Protein AF-A0AAD5MKV1-F1 (afdb_monomer)

Radius of gyration: 18.28 Å; Cα contacts (8 Å, |Δi|>4): 377; chains: 1; bounding box: 56×35×43 Å

Nearest PDB structures (foldseek):
  6p61-assembly3_C  TM=8.179E-01  e=7.771E-10  Leptospira borgpetersenii serovar Hardjo-bovis str. JB197
  6p61-assembly2_B  TM=8.520E-01  e=2.961E-09  Leptospira borgpetersenii serovar Hardjo-bovis str. JB197
  8viw-assembly1_A  TM=8.087E-01  e=2.400E-07  Pasteurella multocida
  8vh7-assembly2_B  TM=6.863E-01  e=1.118E-07  Pasteurella multocida
  8vh8-assembly3_C  TM=6.571E-01  e=4.837E-07  Pasteurella multocida

InterPro domains:
  IPR001173 Glycosyltransferase 2-like [PF00535] (2-162)
  IPR029044 Nucleotide-diphospho-sugar transferases [G3DSA:3.90.550.10] (1-236)
  IPR029044 Nucleotide-diphospho-sugar transferases [SSF53448] (2-224)

Sequence (245 aa):
MPYIEECLLALLEQKFDGTWQVCVYNDGSTDSTTECVEKFIPLFAYRDVDLRLSSGLKCRGVGYAKNRAVEMSTGRFICFCDADDLPLSTRLQDQYSRATSFPENSLVFVGSNFRGDVRRIQPKGTRIGLIDYRDDKLTLQVFTSHGPTLVAPTWFISRELFTRLKGFREDVSVGYPEDLEFFYRALEVKDVCFSKVDKTLVIYRYHPGCASFGVSENVIWNMRLSRLCKNCPTDMENFHNMERW

Foldseek 3Di:
DPALLQQLVLVLLADDPDAEEAFFEAQQDPDCPVVSQVVCQVVCVVVVYHYHYDYDNHQQAPQVRLLVSVVPGDDQKDQADDSRKHFHRHLCVLQVVVQVVDDPPAWEKEFEWAWADPVADDPPDIPGLQPDDDQVCQLVQLLDPVHGSRFPPRIMTGPVLCVVLVTWDRPHRAQAPSGSVSVLVSSVDPRYRYYYRHDHGMHHYDDPPDRVVRHDPVNSVVVSVVSCVVPPPPDCPVVVVVVVD

Mean predicted aligned error: 6.96 Å

Structure (mmCIF, N/CA/C/O backbone):
data_AF-A0AAD5MKV1-F1
#
_entry.id   AF-A0AAD5MKV1-F1
#
loop_
_atom_site.group_PDB
_atom_site.id
_atom_site.type_symbol
_atom_site.label_atom_id
_atom_site.label_alt_id
_atom_site.label_comp_id
_atom_site.label_asym_id
_atom_site.label_entity_id
_atom_site.label_seq_id
_atom_site.pdbx_PDB_ins_code
_atom_site.Cartn_x
_atom_site.Cartn_y
_atom_site.Cartn_z
_atom_site.occupancy
_atom_site.B_iso_or_equiv
_atom_site.auth_seq_id
_atom_site.auth_comp_id
_atom_site.auth_asym_id
_atom_site.auth_atom_id
_atom_site.pdbx_PDB_model_num
ATOM 1 N N . MET A 1 1 ? 19.334 0.504 -7.618 1.00 59.78 1 MET A N 1
ATOM 2 C CA . MET A 1 1 ? 18.259 1.518 -7.622 1.00 59.78 1 MET A CA 1
ATOM 3 C C . MET A 1 1 ? 18.341 2.339 -6.343 1.00 59.78 1 MET A C 1
ATOM 5 O O . MET A 1 1 ? 18.298 1.735 -5.282 1.00 59.78 1 MET A O 1
ATOM 9 N N . PRO A 1 2 ? 18.453 3.680 -6.393 1.00 70.31 2 PRO A N 1
ATOM 10 C CA . PRO A 1 2 ? 18.680 4.505 -5.197 1.00 70.31 2 PRO A CA 1
ATOM 11 C C . PRO A 1 2 ? 17.419 4.733 -4.338 1.00 70.31 2 PRO A C 1
ATOM 13 O O . PRO A 1 2 ? 17.427 5.580 -3.454 1.00 70.31 2 PRO A O 1
ATOM 16 N N . TYR A 1 3 ? 16.304 4.055 -4.625 1.00 89.50 3 TYR A N 1
ATOM 17 C CA . TYR A 1 3 ? 15.006 4.421 -4.061 1.00 89.50 3 TYR A CA 1
ATOM 18 C C . TYR A 1 3 ? 14.595 3.592 -2.844 1.00 89.50 3 TYR A C 1
ATOM 20 O O . TYR A 1 3 ? 14.051 4.164 -1.895 1.00 89.50 3 TYR A O 1
ATOM 28 N N . ILE A 1 4 ? 14.883 2.286 -2.856 1.00 94.19 4 ILE A N 1
ATOM 29 C CA . ILE A 1 4 ? 14.478 1.367 -1.786 1.00 94.19 4 ILE A CA 1
ATOM 30 C C . ILE A 1 4 ? 15.185 1.675 -0.467 1.00 94.19 4 ILE A C 1
ATOM 32 O O . ILE A 1 4 ? 14.559 1.599 0.580 1.00 94.19 4 ILE A O 1
ATOM 36 N N . GLU A 1 5 ? 16.445 2.109 -0.512 1.00 95.75 5 GLU A N 1
ATOM 37 C CA . GLU A 1 5 ? 17.179 2.542 0.679 1.00 95.75 5 GLU A CA 1
ATOM 38 C C . GLU A 1 5 ? 16.471 3.715 1.373 1.00 95.75 5 GLU A C 1
ATOM 40 O O . GLU A 1 5 ? 16.172 3.641 2.562 1.00 95.75 5 GLU A O 1
ATOM 45 N N . GLU A 1 6 ? 16.108 4.763 0.624 1.00 95.50 6 GLU A N 1
ATOM 46 C CA . GLU A 1 6 ? 15.339 5.891 1.167 1.00 95.50 6 GLU A CA 1
ATOM 47 C C . GLU A 1 6 ? 13.949 5.448 1.672 1.00 95.50 6 GLU A C 1
ATOM 49 O O . GLU A 1 6 ? 13.475 5.962 2.685 1.00 95.50 6 GLU A O 1
ATOM 54 N N . CYS A 1 7 ? 13.300 4.490 0.997 1.00 97.06 7 CYS A N 1
ATOM 55 C CA . CYS A 1 7 ? 12.016 3.931 1.432 1.00 97.06 7 CYS A CA 1
ATOM 56 C C . CYS A 1 7 ? 12.153 3.190 2.773 1.00 97.06 7 CYS A C 1
ATOM 58 O O . CYS A 1 7 ? 11.340 3.387 3.675 1.00 97.06 7 CYS A O 1
ATOM 60 N N . LEU A 1 8 ? 13.184 2.356 2.929 1.00 97.81 8 LEU A N 1
ATOM 61 C CA . LEU A 1 8 ? 13.454 1.610 4.159 1.00 97.81 8 LEU A CA 1
ATOM 62 C C . LEU A 1 8 ? 13.848 2.543 5.310 1.00 97.81 8 LEU A C 1
ATOM 64 O O . LEU A 1 8 ? 13.368 2.358 6.426 1.00 97.81 8 LEU A O 1
ATOM 68 N N . LEU A 1 9 ? 14.638 3.587 5.039 1.00 97.56 9 LEU A N 1
ATOM 69 C CA . LEU A 1 9 ? 14.918 4.648 6.013 1.00 97.56 9 LEU A CA 1
ATOM 70 C C . LEU A 1 9 ? 13.624 5.343 6.462 1.00 97.56 9 LEU A C 1
ATOM 72 O O . LEU A 1 9 ? 13.396 5.503 7.656 1.00 97.56 9 LEU A O 1
ATOM 76 N N . ALA A 1 10 ? 12.733 5.695 5.533 1.00 97.56 10 ALA A N 1
ATOM 77 C CA . ALA A 1 10 ? 11.445 6.306 5.866 1.00 97.56 10 ALA A CA 1
ATOM 78 C C . ALA A 1 10 ? 10.517 5.372 6.674 1.00 97.56 10 ALA A C 1
ATOM 80 O O . ALA A 1 10 ? 9.712 5.836 7.487 1.00 97.56 10 ALA A O 1
ATOM 81 N N . LEU A 1 11 ? 10.636 4.055 6.479 1.00 98.25 11 LEU A N 1
ATOM 82 C CA . LEU A 1 11 ? 9.939 3.052 7.284 1.00 98.25 11 LEU A CA 1
ATOM 83 C C . LEU A 1 11 ? 10.522 2.934 8.705 1.00 98.25 11 LEU A C 1
ATOM 85 O O . LEU A 1 11 ? 9.752 2.818 9.654 1.00 98.25 11 LEU A O 1
ATOM 89 N N . LEU A 1 12 ? 11.843 3.026 8.892 1.00 97.69 12 LEU A N 1
ATOM 90 C CA . LEU A 1 12 ? 12.459 3.039 10.233 1.00 97.69 12 LEU A CA 1
ATOM 91 C C . LEU A 1 12 ? 11.991 4.228 11.093 1.00 97.69 12 LEU A C 1
ATOM 93 O O . LEU A 1 12 ? 11.904 4.114 12.318 1.00 97.69 12 LEU A O 1
ATOM 97 N N . GLU A 1 13 ? 11.643 5.340 10.443 1.00 97.75 13 GLU A N 1
ATOM 98 C CA . GLU A 1 13 ? 11.142 6.570 11.068 1.00 97.75 13 GLU A CA 1
ATOM 99 C C . GLU A 1 13 ? 9.630 6.550 11.370 1.00 97.75 13 GLU A C 1
ATOM 101 O O . GLU A 1 13 ? 9.068 7.569 11.791 1.00 97.75 13 GLU A O 1
ATOM 106 N N . GLN A 1 14 ? 8.935 5.424 11.156 1.00 98.31 14 GLN A N 1
ATOM 107 C CA . GLN A 1 14 ? 7.519 5.323 11.508 1.00 98.31 14 GLN A CA 1
ATOM 108 C C . GLN A 1 14 ? 7.309 5.475 13.021 1.00 98.31 14 GLN A C 1
ATOM 110 O O . GLN A 1 14 ? 7.948 4.822 13.847 1.00 98.31 14 GLN A O 1
ATOM 115 N N . LYS A 1 15 ? 6.356 6.336 13.373 1.00 97.38 15 LYS A N 1
ATOM 116 C CA . LYS A 1 15 ? 5.864 6.579 14.727 1.00 97.38 15 LYS A CA 1
ATOM 117 C C . LYS A 1 15 ? 4.547 5.835 14.874 1.00 97.38 15 LYS A C 1
ATOM 119 O O . LYS A 1 15 ? 3.506 6.347 14.470 1.00 97.38 15 LYS A O 1
ATOM 124 N N . PHE A 1 16 ? 4.619 4.613 15.380 1.00 97.81 16 PHE A N 1
ATOM 125 C CA . PHE A 1 16 ? 3.470 3.744 15.589 1.00 97.81 16 PHE A CA 1
ATOM 126 C C . PHE A 1 16 ? 3.649 2.979 16.895 1.00 97.81 16 PHE A C 1
ATOM 128 O O . PHE A 1 16 ? 4.698 2.376 17.106 1.00 97.81 16 PHE A O 1
ATOM 135 N N . ASP A 1 17 ? 2.626 3.005 17.747 1.00 92.62 17 ASP A N 1
ATOM 136 C CA . ASP A 1 17 ? 2.688 2.397 19.084 1.00 92.62 17 ASP A CA 1
ATOM 137 C C . ASP A 1 17 ? 2.283 0.910 19.089 1.00 92.62 17 ASP A C 1
ATOM 139 O O . ASP A 1 17 ? 2.324 0.250 20.125 1.00 92.62 17 ASP A O 1
ATOM 143 N N . GLY A 1 18 ? 1.861 0.368 17.941 1.00 95.06 18 GLY A N 1
ATOM 144 C CA . GLY A 1 18 ? 1.475 -1.034 17.793 1.00 95.06 18 GLY A CA 1
ATOM 145 C C . GLY A 1 18 ? 2.564 -1.917 17.182 1.00 95.06 18 GLY A C 1
ATOM 146 O O . GLY A 1 18 ? 3.587 -1.451 16.684 1.00 95.06 18 GLY A O 1
ATOM 147 N N . THR A 1 19 ? 2.304 -3.224 17.153 1.00 97.56 19 THR A N 1
ATOM 148 C CA . THR A 1 19 ? 3.175 -4.202 16.487 1.00 97.56 19 THR A CA 1
ATOM 149 C C . THR A 1 19 ? 2.960 -4.183 14.980 1.00 97.56 19 THR A C 1
ATOM 151 O O . THR A 1 19 ? 1.827 -4.216 14.491 1.00 97.56 19 THR A O 1
ATOM 154 N N . TRP A 1 20 ? 4.056 -4.178 14.232 1.00 98.19 20 TRP A N 1
ATOM 155 C CA . TRP A 1 20 ? 4.038 -4.225 12.778 1.00 98.19 20 TRP A CA 1
ATOM 156 C C . TRP A 1 20 ? 5.278 -4.946 12.250 1.00 98.19 20 TRP A C 1
ATOM 158 O O . TRP A 1 20 ? 6.223 -5.220 12.983 1.00 98.19 20 TRP A O 1
ATOM 168 N N . GLN A 1 21 ? 5.241 -5.296 10.969 1.00 98.12 21 GLN A N 1
ATOM 169 C CA . GLN A 1 21 ? 6.326 -5.978 10.274 1.00 98.12 21 GLN A CA 1
ATOM 170 C C . GLN A 1 21 ? 6.448 -5.431 8.853 1.00 98.12 21 GLN A C 1
ATOM 172 O O . GLN A 1 21 ? 5.467 -4.949 8.279 1.00 98.12 21 GLN A O 1
ATOM 177 N N . VAL A 1 22 ? 7.636 -5.560 8.274 1.00 98.62 22 VAL A N 1
ATOM 178 C CA . VAL A 1 22 ? 7.925 -5.219 6.881 1.00 98.62 22 VAL A CA 1
ATOM 179 C C . VAL A 1 22 ? 8.127 -6.512 6.100 1.00 98.62 22 VAL A C 1
ATOM 181 O O . VAL A 1 22 ? 8.859 -7.402 6.523 1.00 98.62 22 VAL A O 1
ATOM 184 N N . CYS A 1 23 ? 7.463 -6.649 4.956 1.00 98.62 23 CYS A N 1
ATOM 185 C CA . CYS A 1 23 ? 7.623 -7.802 4.071 1.00 98.62 23 CYS A CA 1
ATOM 186 C C . CYS A 1 23 ? 7.998 -7.314 2.679 1.00 98.62 23 CYS A C 1
ATOM 188 O O . CYS A 1 23 ? 7.200 -6.653 2.019 1.00 98.62 23 CYS A O 1
ATOM 190 N N . VAL A 1 24 ? 9.211 -7.645 2.247 1.00 98.31 24 VAL A N 1
ATOM 191 C CA . VAL A 1 24 ? 9.749 -7.285 0.937 1.00 98.31 24 VAL A CA 1
ATOM 192 C C . VAL A 1 24 ? 9.849 -8.545 0.093 1.00 98.31 24 VAL A C 1
ATOM 194 O O . VAL A 1 24 ? 10.508 -9.509 0.480 1.00 98.31 24 VAL A O 1
ATOM 197 N N . TYR A 1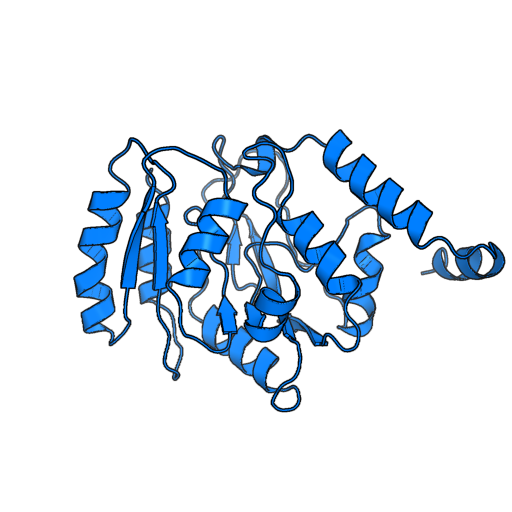 25 ? 9.208 -8.533 -1.073 1.00 97.94 25 TYR A N 1
ATOM 198 C CA . TYR A 1 25 ? 9.411 -9.559 -2.088 1.00 97.94 25 TYR A CA 1
ATOM 199 C C . TYR A 1 25 ? 10.201 -8.977 -3.259 1.00 97.94 25 TYR A C 1
ATOM 201 O O . TYR A 1 25 ? 9.714 -8.089 -3.958 1.00 97.94 25 TYR A O 1
ATOM 209 N N . ASN A 1 26 ? 11.419 -9.467 -3.469 1.00 96.44 26 ASN A N 1
ATOM 210 C CA . ASN A 1 26 ? 12.231 -9.119 -4.624 1.00 96.44 26 ASN A CA 1
ATOM 211 C C . ASN A 1 26 ? 11.792 -9.954 -5.838 1.00 96.44 26 ASN A C 1
ATOM 213 O O . ASN A 1 26 ? 12.114 -11.136 -5.945 1.00 96.44 26 ASN A O 1
ATOM 217 N N . ASP A 1 27 ? 11.086 -9.336 -6.779 1.00 94.06 27 ASP A N 1
ATOM 218 C CA . ASP A 1 27 ? 10.570 -9.991 -7.985 1.00 94.06 27 ASP A CA 1
ATOM 219 C C . ASP A 1 27 ? 11.625 -10.089 -9.105 1.00 94.06 27 ASP A C 1
ATOM 221 O O . ASP A 1 27 ? 11.410 -9.684 -10.243 1.00 94.06 27 ASP A O 1
ATOM 225 N N . GLY A 1 28 ? 12.810 -10.606 -8.777 1.00 92.38 28 GLY A N 1
ATOM 226 C CA . GLY A 1 28 ? 13.880 -10.842 -9.748 1.00 92.38 28 GLY A CA 1
ATOM 227 C C . GLY A 1 28 ? 14.672 -9.597 -10.159 1.00 92.38 28 GLY A C 1
ATOM 228 O O . GLY A 1 28 ? 15.093 -9.507 -11.314 1.00 92.38 28 GLY A O 1
ATOM 229 N N . SER A 1 29 ? 14.892 -8.645 -9.245 1.00 91.00 29 SER A N 1
ATOM 230 C CA . SER A 1 29 ? 15.827 -7.533 -9.464 1.00 91.00 29 SER A CA 1
ATOM 231 C C . SER A 1 29 ? 17.229 -8.043 -9.805 1.00 91.00 29 SER A C 1
ATOM 233 O O . SER A 1 29 ? 17.730 -8.984 -9.191 1.00 91.00 29 SER A O 1
ATOM 235 N N . THR A 1 30 ? 17.877 -7.386 -10.768 1.00 90.06 30 THR A N 1
ATOM 236 C CA . THR A 1 30 ? 19.236 -7.711 -11.241 1.00 90.06 30 THR A CA 1
ATOM 237 C C . THR A 1 30 ? 20.314 -6.780 -10.681 1.00 90.06 30 THR A C 1
ATOM 239 O O . THR A 1 30 ? 21.475 -6.875 -11.070 1.00 90.06 30 THR A O 1
ATOM 242 N N . ASP A 1 31 ? 19.927 -5.820 -9.844 1.00 89.62 31 ASP A N 1
ATOM 243 C CA . ASP A 1 31 ? 20.822 -4.882 -9.174 1.00 89.62 31 ASP A CA 1
ATOM 244 C C . ASP A 1 31 ? 20.993 -5.250 -7.692 1.00 89.62 31 ASP A C 1
ATOM 246 O O . ASP A 1 31 ? 20.467 -6.259 -7.226 1.00 89.62 31 ASP A O 1
ATOM 250 N N . SER A 1 32 ? 21.706 -4.413 -6.932 1.00 92.19 32 SER A N 1
ATOM 251 C CA . SER A 1 32 ? 22.017 -4.674 -5.519 1.00 92.19 32 SER A CA 1
ATOM 252 C C . SER A 1 32 ? 20.838 -4.474 -4.545 1.00 92.19 32 SER A C 1
ATOM 254 O O . SER A 1 32 ? 21.032 -4.060 -3.399 1.00 92.19 32 SER A O 1
ATOM 256 N N . THR A 1 33 ? 19.597 -4.665 -5.005 1.00 93.38 33 THR A N 1
ATOM 257 C CA . THR A 1 33 ? 18.384 -4.482 -4.191 1.00 93.38 33 THR A CA 1
ATOM 258 C C . THR A 1 33 ? 18.344 -5.464 -3.022 1.00 93.38 33 THR A C 1
ATOM 260 O O . THR A 1 33 ? 18.040 -5.055 -1.904 1.00 93.38 33 THR A O 1
ATOM 263 N N . THR A 1 34 ? 18.684 -6.736 -3.249 1.00 94.81 34 THR A N 1
ATOM 264 C CA . THR A 1 34 ? 18.691 -7.769 -2.198 1.00 94.81 34 THR A CA 1
ATOM 265 C C . THR A 1 34 ? 19.674 -7.400 -1.090 1.00 94.81 34 THR A C 1
ATOM 267 O O . THR A 1 34 ? 19.281 -7.288 0.069 1.00 94.81 34 THR A O 1
ATOM 270 N N . GLU A 1 35 ? 20.921 -7.098 -1.456 1.00 95.56 35 GLU A N 1
ATOM 271 C CA . GLU A 1 35 ? 21.986 -6.735 -0.520 1.00 95.56 35 GLU A CA 1
ATOM 272 C C . GLU A 1 35 ? 21.671 -5.429 0.217 1.00 95.56 35 GLU A C 1
ATOM 274 O O . GLU A 1 35 ? 22.101 -5.227 1.352 1.00 95.56 35 GLU A O 1
ATOM 279 N N . CYS A 1 36 ? 20.933 -4.512 -0.419 1.00 96.12 36 CYS A N 1
ATOM 280 C CA . CYS A 1 36 ? 20.432 -3.311 0.239 1.00 96.12 36 CYS A CA 1
ATOM 281 C C . CYS A 1 36 ? 19.437 -3.676 1.346 1.00 96.12 36 CYS A C 1
ATOM 283 O O . CYS A 1 36 ? 19.645 -3.276 2.487 1.00 96.12 36 CYS A O 1
ATOM 285 N N . VAL A 1 37 ? 18.404 -4.472 1.049 1.00 97.12 37 VAL A N 1
ATOM 286 C CA . VAL A 1 37 ? 17.375 -4.851 2.033 1.00 97.12 37 VAL A CA 1
ATOM 287 C C . VAL A 1 37 ? 17.972 -5.661 3.187 1.00 97.12 37 VAL A C 1
ATOM 289 O O . VAL A 1 37 ? 17.638 -5.412 4.346 1.00 97.12 37 VAL A O 1
ATOM 292 N N . GLU A 1 38 ? 18.901 -6.576 2.903 1.00 97.56 38 GLU A N 1
ATOM 293 C CA . GLU A 1 38 ? 19.578 -7.390 3.922 1.00 97.56 38 GLU A CA 1
ATOM 294 C C . GLU A 1 38 ? 20.296 -6.539 4.979 1.00 97.56 38 GLU A C 1
ATOM 296 O O . GLU A 1 38 ? 20.235 -6.850 6.170 1.00 97.56 38 GLU A O 1
ATOM 301 N N . LYS A 1 39 ? 20.906 -5.411 4.584 1.00 97.44 39 LYS A N 1
ATOM 302 C CA . LYS A 1 39 ? 21.560 -4.476 5.520 1.00 97.44 39 LYS A CA 1
ATOM 303 C C . LYS A 1 39 ? 20.585 -3.810 6.492 1.00 97.44 39 LYS A C 1
ATOM 305 O O . LYS A 1 39 ? 21.003 -3.389 7.568 1.00 97.44 39 LYS A O 1
ATOM 310 N N . PHE A 1 40 ? 19.305 -3.711 6.137 1.00 98.12 40 PHE A N 1
ATOM 311 C CA . PHE A 1 40 ? 18.282 -3.093 6.980 1.00 98.12 40 PHE A CA 1
ATOM 312 C C . PHE A 1 40 ? 17.652 -4.065 7.979 1.00 98.12 40 PHE A C 1
ATOM 314 O O . PHE A 1 40 ? 17.138 -3.602 8.995 1.00 98.12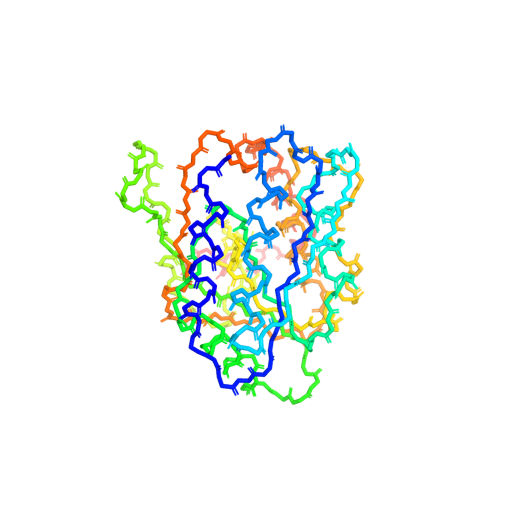 40 PHE A O 1
ATOM 321 N N . ILE A 1 41 ? 17.729 -5.384 7.761 1.00 98.44 41 ILE A N 1
ATOM 322 C CA . ILE A 1 41 ? 17.203 -6.400 8.694 1.00 98.44 41 ILE A CA 1
ATOM 323 C C . ILE A 1 41 ? 17.635 -6.133 10.152 1.00 98.44 41 ILE A C 1
ATOM 325 O O . ILE A 1 41 ? 16.755 -6.008 11.007 1.00 98.44 41 ILE A O 1
ATOM 329 N N . PRO A 1 42 ? 18.938 -5.967 10.477 1.00 98.38 42 PRO A N 1
ATOM 330 C CA . PRO A 1 42 ? 19.351 -5.687 11.855 1.00 98.38 42 PRO A CA 1
ATOM 331 C C . PRO A 1 42 ? 18.870 -4.322 12.378 1.00 98.38 42 PRO A C 1
ATOM 333 O O . PRO A 1 42 ? 18.648 -4.180 13.579 1.00 98.38 42 PRO A O 1
ATOM 336 N N . LEU A 1 43 ? 18.678 -3.324 11.507 1.00 98.31 43 LEU A N 1
ATOM 337 C CA . LEU A 1 43 ? 18.190 -1.997 11.901 1.00 98.31 43 LEU A CA 1
ATOM 338 C C . LEU A 1 43 ? 16.713 -2.038 12.310 1.00 98.31 43 LEU A C 1
ATOM 340 O O . LEU A 1 43 ? 16.332 -1.419 13.301 1.00 98.31 43 LEU A O 1
ATOM 344 N N . PHE A 1 44 ? 15.890 -2.797 11.581 1.00 98.44 44 PHE A N 1
ATOM 345 C CA . PHE A 1 44 ? 14.494 -3.026 11.954 1.00 98.44 44 PHE A CA 1
ATOM 346 C C . PHE A 1 44 ? 14.383 -3.881 13.218 1.00 98.44 44 PHE A C 1
ATOM 348 O O . PHE A 1 44 ? 13.617 -3.528 14.113 1.00 98.44 44 PHE A O 1
ATOM 355 N N . ALA A 1 45 ? 15.215 -4.917 13.358 1.00 98.06 45 ALA A N 1
ATOM 356 C CA . ALA A 1 45 ? 15.259 -5.725 14.576 1.00 98.06 45 ALA A CA 1
ATOM 357 C C . ALA A 1 45 ? 15.604 -4.885 15.822 1.00 98.06 45 ALA A C 1
ATOM 359 O O . ALA A 1 45 ? 14.993 -5.062 16.871 1.00 98.06 45 ALA A O 1
ATOM 360 N N . TYR A 1 46 ? 16.513 -3.906 15.707 1.00 97.69 46 TYR A N 1
ATOM 361 C CA . TYR A 1 46 ? 16.810 -2.954 16.790 1.00 97.69 46 TYR A CA 1
ATOM 362 C C . TYR A 1 46 ? 15.600 -2.083 17.189 1.00 97.69 46 TYR A C 1
ATOM 364 O O . TYR A 1 46 ? 15.527 -1.582 18.311 1.00 97.69 46 TYR A O 1
ATOM 372 N N . ARG A 1 47 ? 14.633 -1.901 16.282 1.00 96.44 47 ARG A N 1
ATOM 373 C CA . ARG A 1 47 ? 13.365 -1.193 16.519 1.00 96.44 47 ARG A CA 1
ATOM 374 C C . ARG A 1 47 ? 12.218 -2.128 16.919 1.00 96.44 47 ARG A C 1
ATOM 376 O O . ARG A 1 47 ? 11.091 -1.652 16.992 1.00 96.44 47 ARG A O 1
ATOM 383 N N . ASP A 1 48 ? 12.503 -3.406 17.180 1.00 97.25 48 ASP A N 1
ATOM 384 C CA . ASP A 1 48 ? 11.510 -4.458 17.449 1.00 97.25 48 ASP A CA 1
ATOM 385 C C . ASP A 1 48 ? 10.493 -4.635 16.304 1.00 97.25 48 ASP A C 1
ATOM 387 O O . ASP A 1 48 ? 9.300 -4.862 16.502 1.00 97.25 48 ASP A O 1
ATOM 391 N N . VAL A 1 49 ? 10.973 -4.488 15.066 1.00 98.25 49 VAL A N 1
ATOM 392 C CA . VAL A 1 49 ? 10.187 -4.675 13.844 1.00 98.25 49 VAL A CA 1
ATOM 393 C C . VAL A 1 49 ? 10.788 -5.825 13.045 1.00 98.25 49 VAL A C 1
ATOM 395 O O . VAL A 1 49 ? 11.964 -5.808 12.688 1.00 98.25 49 VAL A O 1
ATOM 398 N N . ASP A 1 50 ? 9.970 -6.826 12.729 1.00 98.31 50 ASP A N 1
ATOM 399 C CA . ASP A 1 50 ? 10.379 -7.952 11.886 1.00 98.31 50 ASP A CA 1
ATOM 400 C C . ASP A 1 50 ? 10.412 -7.516 10.412 1.00 98.31 50 ASP A C 1
ATOM 402 O O . ASP A 1 50 ? 9.375 -7.155 9.845 1.00 98.31 50 ASP A O 1
ATOM 406 N N . LEU A 1 51 ? 11.594 -7.534 9.785 1.00 98.56 51 LEU A N 1
ATOM 407 C CA . LEU A 1 51 ? 11.748 -7.346 8.342 1.00 98.56 51 LEU A CA 1
ATOM 408 C C . LEU A 1 51 ? 12.033 -8.691 7.674 1.00 98.56 51 LEU A C 1
ATOM 410 O O . LEU A 1 51 ? 13.086 -9.293 7.872 1.00 98.56 51 LEU A O 1
ATOM 414 N N . ARG A 1 52 ? 11.105 -9.122 6.817 1.00 98.44 52 ARG A N 1
ATOM 415 C CA . ARG A 1 52 ? 11.208 -10.352 6.025 1.00 98.44 52 ARG A CA 1
ATOM 416 C C . ARG A 1 52 ? 11.534 -10.028 4.579 1.00 98.44 52 ARG A C 1
ATOM 418 O O . ARG A 1 52 ? 10.878 -9.182 3.971 1.00 98.44 52 ARG A O 1
ATOM 425 N N . LEU A 1 53 ? 12.494 -10.758 4.026 1.00 98.31 53 LEU A N 1
ATOM 426 C CA . LEU A 1 53 ? 12.872 -10.703 2.620 1.00 98.31 53 LEU A CA 1
ATOM 427 C C . LEU A 1 53 ? 12.706 -12.087 1.989 1.00 98.31 53 LEU A C 1
ATOM 429 O O . LEU A 1 53 ? 13.174 -13.087 2.529 1.00 98.31 53 LEU A O 1
ATOM 433 N N . SER A 1 54 ? 12.061 -12.135 0.830 1.00 97.69 54 SER A N 1
ATOM 434 C CA . SER A 1 54 ? 12.060 -13.298 -0.060 1.00 97.69 54 SER A CA 1
ATOM 435 C C . SER A 1 54 ? 12.224 -12.834 -1.502 1.00 97.69 54 SER A C 1
ATOM 437 O O . SER A 1 54 ? 12.001 -11.662 -1.805 1.00 97.69 54 SER A O 1
ATOM 439 N N . SER A 1 55 ? 12.619 -13.743 -2.388 1.00 96.50 55 SER A N 1
ATOM 440 C CA . SER A 1 55 ? 12.982 -13.410 -3.763 1.00 96.50 55 SER A CA 1
ATOM 441 C C . SER A 1 55 ? 12.436 -14.431 -4.757 1.00 96.50 55 SER A C 1
ATOM 443 O O . SER A 1 55 ? 12.386 -15.631 -4.484 1.00 96.50 55 SER A O 1
ATOM 445 N N . GLY A 1 56 ? 12.054 -13.949 -5.935 1.00 92.81 56 GLY A N 1
ATOM 446 C CA . GLY A 1 56 ? 11.779 -14.747 -7.124 1.00 92.81 56 GLY A CA 1
ATOM 447 C C . GLY A 1 56 ? 12.965 -14.744 -8.089 1.00 92.81 56 GLY A C 1
ATOM 448 O O . GLY A 1 56 ? 13.773 -13.821 -8.103 1.00 92.81 56 GLY A O 1
ATOM 449 N N . LEU A 1 57 ? 13.064 -15.778 -8.930 1.00 89.69 57 LEU A N 1
ATOM 450 C CA . LEU A 1 57 ? 14.115 -15.872 -9.957 1.00 89.69 57 LEU A CA 1
ATOM 451 C C . LEU A 1 57 ? 13.823 -15.035 -11.211 1.00 89.69 57 LEU A C 1
ATOM 453 O O . LEU A 1 57 ? 14.722 -14.787 -12.009 1.00 89.69 57 LEU A O 1
ATOM 457 N N . LYS A 1 58 ? 12.558 -14.676 -11.442 1.00 90.62 58 LYS A N 1
ATOM 458 C CA . LYS A 1 58 ? 12.102 -13.957 -12.635 1.00 90.62 58 LYS A CA 1
ATOM 459 C C . LYS A 1 58 ? 11.032 -12.954 -12.238 1.00 90.62 58 LYS A C 1
ATOM 461 O O . LYS A 1 58 ? 10.171 -13.305 -11.438 1.00 90.62 58 LYS A O 1
ATOM 466 N N . CYS A 1 59 ? 11.062 -11.786 -12.873 1.00 91.62 59 CYS A N 1
ATOM 467 C CA . CYS A 1 59 ? 10.014 -10.780 -12.753 1.00 91.62 59 CYS A CA 1
ATOM 468 C C . CYS A 1 59 ? 8.685 -11.307 -13.298 1.00 91.62 59 CYS A C 1
ATOM 470 O O . CYS A 1 59 ? 8.604 -11.804 -14.428 1.00 91.62 59 CYS A O 1
ATOM 472 N N . ARG A 1 60 ? 7.652 -11.223 -12.462 1.00 92.50 60 ARG A N 1
ATOM 473 C CA . ARG A 1 60 ? 6.276 -11.652 -12.722 1.00 92.50 60 ARG A CA 1
ATOM 474 C C . ARG A 1 60 ? 5.262 -10.528 -12.512 1.00 92.50 60 ARG A C 1
ATOM 476 O O . ARG A 1 60 ? 4.084 -10.749 -12.778 1.00 92.50 60 ARG A O 1
ATOM 483 N N . GLY A 1 61 ? 5.706 -9.342 -12.111 1.00 91.44 61 GLY A N 1
ATOM 484 C CA . GLY A 1 61 ? 4.902 -8.129 -12.045 1.00 91.44 61 GLY A CA 1
ATOM 485 C C . GLY A 1 61 ? 4.603 -7.661 -10.626 1.00 91.44 61 GLY A C 1
ATOM 486 O O . GLY A 1 61 ? 4.689 -8.409 -9.651 1.00 91.44 61 GLY A O 1
ATOM 487 N N . VAL A 1 62 ? 4.185 -6.398 -10.519 1.00 91.69 62 VAL A N 1
ATOM 488 C CA . VAL A 1 62 ? 3.938 -5.714 -9.237 1.00 91.69 62 VAL A CA 1
ATOM 489 C C . VAL A 1 62 ? 2.860 -6.425 -8.411 1.00 91.69 62 VAL A C 1
ATOM 491 O O . VAL A 1 62 ? 3.047 -6.638 -7.213 1.00 91.69 62 VAL A O 1
ATOM 494 N N . GLY A 1 63 ? 1.765 -6.857 -9.045 1.00 94.44 63 GLY A N 1
ATOM 495 C CA . GLY A 1 63 ? 0.695 -7.609 -8.378 1.00 94.44 63 GLY A CA 1
ATOM 496 C C . GLY A 1 63 ? 1.172 -8.940 -7.799 1.00 94.44 63 GLY A C 1
ATOM 497 O O . GLY A 1 63 ? 0.869 -9.253 -6.646 1.00 94.44 63 GLY A O 1
ATOM 498 N N . TYR A 1 64 ? 1.990 -9.680 -8.557 1.00 95.81 64 TYR A N 1
ATOM 499 C CA . TYR A 1 64 ? 2.607 -10.920 -8.087 1.00 95.81 64 TYR A CA 1
ATOM 500 C C . TYR A 1 64 ? 3.496 -10.660 -6.867 1.00 95.81 64 TYR A C 1
ATOM 502 O O . TYR A 1 64 ? 3.325 -11.303 -5.831 1.00 95.81 64 TYR A O 1
ATOM 510 N N . ALA A 1 65 ? 4.388 -9.670 -6.950 1.00 95.69 65 ALA A N 1
ATOM 511 C CA . ALA A 1 65 ? 5.276 -9.305 -5.850 1.00 95.69 65 ALA A CA 1
ATOM 512 C C . ALA A 1 65 ? 4.502 -8.909 -4.579 1.00 95.69 65 ALA A C 1
ATOM 514 O O . ALA A 1 65 ? 4.818 -9.383 -3.485 1.00 95.69 65 ALA A O 1
ATOM 515 N N . LYS A 1 66 ? 3.442 -8.099 -4.722 1.00 96.50 66 LYS A N 1
ATOM 516 C CA . LYS A 1 66 ? 2.557 -7.696 -3.616 1.00 96.50 66 LYS A CA 1
ATOM 517 C C . LYS A 1 66 ? 1.854 -8.899 -2.984 1.00 96.50 66 LYS A C 1
ATOM 519 O O . LYS A 1 66 ? 1.816 -8.988 -1.759 1.00 96.50 66 LYS A O 1
ATOM 524 N N . ASN A 1 67 ? 1.355 -9.847 -3.778 1.00 97.88 67 ASN A N 1
ATOM 525 C CA . ASN A 1 67 ? 0.749 -11.074 -3.252 1.00 97.88 67 ASN A CA 1
ATOM 526 C C . ASN A 1 67 ? 1.750 -11.899 -2.434 1.00 97.88 67 ASN A C 1
ATOM 528 O O . ASN A 1 67 ? 1.451 -12.250 -1.292 1.00 97.88 67 ASN A O 1
ATOM 532 N N . ARG A 1 68 ? 2.957 -12.141 -2.964 1.00 98.31 68 ARG A N 1
ATOM 533 C CA . ARG A 1 68 ? 4.009 -12.871 -2.234 1.00 98.31 68 ARG A CA 1
ATOM 534 C C . ARG A 1 68 ? 4.425 -12.150 -0.946 1.00 98.31 68 ARG A C 1
ATOM 536 O O . ARG A 1 68 ? 4.627 -12.792 0.081 1.00 98.31 68 ARG A O 1
ATOM 543 N N . ALA A 1 69 ? 4.506 -10.818 -0.963 1.00 98.12 69 ALA A N 1
ATOM 544 C CA . ALA A 1 69 ? 4.774 -10.024 0.237 1.00 98.12 69 ALA A CA 1
ATOM 545 C C . ALA A 1 69 ? 3.671 -10.177 1.299 1.00 98.12 69 ALA A C 1
ATOM 547 O O . ALA A 1 69 ? 3.971 -10.340 2.483 1.00 98.12 69 ALA A O 1
ATOM 548 N N . VAL A 1 70 ? 2.398 -10.188 0.889 1.00 98.31 70 VAL A N 1
ATOM 549 C CA . VAL A 1 70 ? 1.271 -10.402 1.807 1.00 98.31 70 VAL A CA 1
ATOM 550 C C . VAL A 1 70 ? 1.268 -11.819 2.389 1.00 98.31 70 VAL A C 1
ATOM 552 O O . VAL A 1 70 ? 0.988 -11.958 3.581 1.00 98.31 70 VAL A O 1
ATOM 555 N N . GLU A 1 71 ? 1.621 -12.849 1.614 1.00 98.19 71 GLU A N 1
ATOM 556 C CA . GLU A 1 71 ? 1.745 -14.239 2.095 1.00 98.19 71 GLU A CA 1
ATOM 557 C C . GLU A 1 71 ? 2.760 -14.377 3.244 1.00 98.19 71 GLU A C 1
ATOM 559 O O . GLU A 1 71 ? 2.538 -15.148 4.174 1.00 98.19 71 GLU A O 1
ATOM 564 N N . MET A 1 72 ? 3.840 -13.588 3.229 1.00 98.06 72 MET A N 1
ATOM 565 C CA . MET A 1 72 ? 4.835 -13.559 4.312 1.00 98.06 72 MET A CA 1
ATOM 566 C C . MET A 1 72 ? 4.377 -12.785 5.558 1.00 98.06 72 MET A C 1
ATOM 568 O O . MET A 1 72 ? 5.016 -12.879 6.613 1.00 98.06 72 MET A O 1
ATOM 572 N N . SER A 1 73 ? 3.306 -11.997 5.445 1.00 98.06 73 SER A N 1
ATOM 573 C CA . SER A 1 73 ? 2.838 -11.082 6.487 1.00 98.06 73 SER A CA 1
ATOM 574 C C . SER A 1 73 ? 1.780 -11.708 7.400 1.00 98.06 73 SER A C 1
ATOM 576 O O . SER A 1 73 ? 0.963 -12.506 6.946 1.00 98.06 73 SER A O 1
ATOM 578 N N . THR A 1 74 ? 1.730 -11.296 8.673 1.00 97.62 74 THR A N 1
ATOM 579 C CA . THR A 1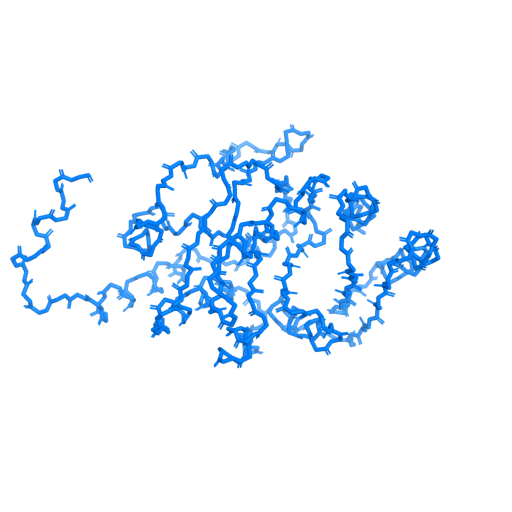 74 ? 0.772 -11.849 9.658 1.00 97.62 74 THR A CA 1
ATOM 580 C C . THR A 1 74 ? -0.233 -10.837 10.216 1.00 97.62 74 THR A C 1
ATOM 582 O O . THR A 1 74 ? -1.245 -11.226 10.794 1.00 97.62 74 THR A O 1
ATOM 585 N N . GLY A 1 75 ? -0.011 -9.534 10.009 1.00 97.19 75 GLY A N 1
ATOM 586 C CA . GLY A 1 75 ? -0.833 -8.479 10.609 1.00 97.19 75 GLY A CA 1
ATOM 587 C C . GLY A 1 75 ? -2.305 -8.495 10.173 1.00 97.19 75 GLY A C 1
ATOM 588 O O . GLY A 1 75 ? -2.629 -8.889 9.052 1.00 97.19 75 GLY A O 1
ATOM 589 N N . ARG A 1 76 ? -3.204 -8.014 11.044 1.00 97.75 76 ARG A N 1
ATOM 590 C CA . ARG A 1 76 ? -4.651 -7.869 10.761 1.00 97.75 76 ARG A CA 1
ATOM 591 C C . ARG A 1 76 ? -4.938 -6.923 9.591 1.00 97.75 76 ARG A C 1
ATOM 593 O O . ARG A 1 76 ? -5.932 -7.096 8.884 1.00 97.75 76 ARG A O 1
ATOM 600 N N . PHE A 1 77 ? -4.074 -5.936 9.398 1.00 98.56 77 PHE A N 1
ATOM 601 C CA . PHE A 1 77 ? -4.140 -4.981 8.303 1.00 98.56 77 PHE A CA 1
ATOM 602 C C . PHE A 1 77 ? -2.900 -5.090 7.420 1.00 98.56 77 PHE A C 1
ATOM 604 O O . PHE A 1 77 ? -1.833 -5.506 7.872 1.00 98.56 77 PHE A O 1
ATOM 611 N N . ILE A 1 78 ? -3.062 -4.706 6.160 1.00 98.62 78 ILE A N 1
ATOM 612 C CA . ILE A 1 78 ? -2.021 -4.679 5.141 1.00 98.62 78 ILE A CA 1
ATOM 613 C C . ILE A 1 78 ? -1.848 -3.223 4.714 1.00 98.62 78 ILE A C 1
ATOM 615 O O . ILE A 1 78 ? -2.786 -2.612 4.202 1.00 98.62 78 ILE A O 1
ATOM 619 N N . CYS A 1 79 ? -0.652 -2.679 4.925 1.00 98.31 79 CYS A N 1
ATOM 620 C CA . CYS A 1 79 ? -0.251 -1.359 4.448 1.00 98.31 79 CYS A CA 1
ATOM 621 C C . CYS A 1 79 ? 0.646 -1.541 3.222 1.00 98.31 79 CYS A C 1
ATOM 623 O O . CYS A 1 79 ? 1.739 -2.096 3.341 1.00 98.31 79 CYS A O 1
ATOM 625 N N . PHE A 1 80 ? 0.188 -1.115 2.046 1.00 97.75 80 PHE A N 1
ATOM 626 C CA . PHE A 1 80 ? 0.989 -1.232 0.827 1.00 97.75 80 PHE A CA 1
ATOM 627 C C . PHE A 1 80 ? 2.007 -0.097 0.737 1.00 97.75 80 PHE A C 1
ATOM 629 O O . PHE A 1 80 ? 1.702 1.057 1.023 1.00 97.75 80 PHE A O 1
ATOM 636 N N . CYS A 1 81 ? 3.226 -0.411 0.319 1.00 96.00 81 CYS A N 1
ATOM 637 C CA . CYS A 1 81 ? 4.281 0.570 0.113 1.00 96.00 81 CYS A CA 1
ATOM 638 C C . CYS A 1 81 ? 5.077 0.157 -1.118 1.00 96.00 81 CYS A C 1
ATOM 640 O O . CYS A 1 81 ? 5.639 -0.938 -1.133 1.00 96.00 81 CYS A O 1
ATOM 642 N N . ASP A 1 82 ? 5.103 1.009 -2.139 1.00 94.50 82 ASP A N 1
ATOM 643 C CA . ASP A 1 82 ? 5.956 0.770 -3.297 1.00 94.50 82 ASP A CA 1
ATOM 644 C C . ASP A 1 82 ? 7.402 1.151 -2.924 1.00 94.50 82 ASP A C 1
ATOM 646 O O . ASP A 1 82 ? 7.640 2.118 -2.194 1.00 94.50 82 ASP A O 1
ATOM 650 N N . ALA A 1 83 ? 8.376 0.348 -3.364 1.00 94.50 83 ALA A N 1
ATOM 651 C CA . ALA A 1 83 ? 9.786 0.484 -2.969 1.00 94.50 83 ALA A CA 1
ATOM 652 C C . ALA A 1 83 ? 10.440 1.775 -3.497 1.00 94.50 83 ALA A C 1
ATOM 654 O O . ALA A 1 83 ? 11.521 2.172 -3.054 1.00 94.50 83 ALA A O 1
ATOM 655 N N . ASP A 1 84 ? 9.787 2.426 -4.454 1.00 92.69 84 ASP A N 1
ATOM 656 C CA . ASP A 1 84 ? 10.161 3.695 -5.042 1.00 92.69 84 ASP A CA 1
ATOM 657 C C . ASP A 1 84 ? 9.392 4.890 -4.475 1.00 92.69 84 ASP A C 1
ATOM 659 O O . ASP A 1 84 ? 9.626 5.997 -4.928 1.00 92.69 84 ASP A O 1
ATOM 663 N N . ASP A 1 85 ? 8.640 4.751 -3.384 1.00 93.94 85 ASP A N 1
ATOM 664 C CA . ASP A 1 85 ? 7.948 5.861 -2.712 1.00 93.94 85 ASP A CA 1
ATOM 665 C C . ASP A 1 85 ? 8.478 6.118 -1.296 1.00 93.94 85 ASP A C 1
ATOM 667 O O . ASP A 1 85 ? 9.349 5.401 -0.805 1.00 93.94 85 ASP A O 1
ATOM 671 N N . LEU A 1 86 ? 8.010 7.194 -0.650 1.00 95.44 86 LEU A N 1
ATOM 672 C CA . LEU A 1 86 ? 8.389 7.529 0.726 1.00 95.44 86 LEU A CA 1
ATOM 673 C C . LEU A 1 86 ? 7.145 7.635 1.624 1.00 95.44 86 LEU A C 1
ATOM 675 O O . LEU A 1 86 ? 6.392 8.613 1.515 1.00 95.44 86 LEU A O 1
ATOM 679 N N . PRO A 1 87 ? 6.913 6.674 2.535 1.00 96.81 87 PRO A N 1
ATOM 680 C CA . PRO A 1 87 ? 5.889 6.814 3.563 1.00 96.81 87 PRO A CA 1
ATOM 681 C C . PRO A 1 87 ? 6.304 7.882 4.586 1.00 96.81 87 PRO A C 1
ATOM 683 O O . PRO A 1 87 ? 7.439 7.907 5.052 1.00 96.81 87 PRO A O 1
ATOM 686 N N . LEU A 1 88 ? 5.386 8.774 4.964 1.00 97.25 88 LEU A N 1
ATOM 687 C CA . LEU A 1 88 ? 5.640 9.765 6.015 1.00 97.25 88 LEU A CA 1
ATOM 688 C C . LEU A 1 88 ? 5.506 9.142 7.406 1.00 97.25 88 LEU A C 1
ATOM 690 O O . LEU A 1 88 ? 4.768 8.179 7.590 1.00 97.25 88 LEU A O 1
ATOM 694 N N . SER A 1 89 ? 6.210 9.701 8.390 1.00 97.94 89 SER A N 1
ATOM 695 C CA . SER A 1 89 ? 6.438 9.072 9.702 1.00 97.94 89 SER A CA 1
ATOM 696 C C . SER A 1 89 ? 5.177 8.742 10.506 1.00 97.94 89 SER A C 1
ATOM 698 O O . SER A 1 89 ? 5.216 7.831 11.321 1.00 97.94 89 SER A O 1
ATOM 700 N N . THR A 1 90 ? 4.050 9.427 10.297 1.00 98.06 90 THR A N 1
ATOM 701 C CA . THR A 1 90 ? 2.789 9.131 11.007 1.00 98.06 90 THR A CA 1
ATOM 702 C C . THR A 1 90 ? 1.855 8.202 10.236 1.00 98.06 90 THR A C 1
ATOM 704 O O . THR A 1 90 ? 0.752 7.928 10.709 1.00 98.06 90 THR A O 1
ATOM 707 N N . ARG A 1 91 ? 2.263 7.712 9.055 1.00 98.19 91 ARG A N 1
ATOM 708 C CA . ARG A 1 91 ? 1.391 6.973 8.137 1.00 98.19 91 ARG A CA 1
ATOM 709 C C . ARG A 1 91 ? 0.714 5.787 8.812 1.00 98.19 91 ARG A C 1
ATOM 711 O O . ARG A 1 91 ? -0.510 5.686 8.754 1.00 98.19 91 ARG A O 1
ATOM 718 N N . LEU A 1 92 ? 1.492 4.916 9.457 1.00 98.31 92 LEU A N 1
ATOM 719 C CA . LEU A 1 92 ? 0.944 3.731 10.117 1.00 98.31 92 LEU A CA 1
ATOM 720 C C . LEU A 1 92 ? -0.059 4.104 11.215 1.00 98.31 92 LEU A C 1
ATOM 722 O O . LEU A 1 92 ? -1.169 3.580 11.214 1.00 98.31 92 LEU A O 1
ATOM 726 N N . GLN A 1 93 ? 0.284 5.047 12.096 1.00 98.50 93 GLN A N 1
ATOM 727 C CA . GLN A 1 93 ? -0.588 5.467 13.197 1.00 98.50 93 GLN A CA 1
ATOM 728 C C . GLN A 1 93 ? -1.890 6.105 12.709 1.00 98.50 93 GLN A C 1
ATOM 730 O O . GLN A 1 93 ? -2.966 5.749 13.193 1.00 98.50 93 GLN A O 1
ATOM 735 N N . ASP A 1 94 ? -1.814 7.030 11.753 1.00 98.25 94 ASP A N 1
ATOM 736 C CA . ASP A 1 94 ? -2.982 7.753 11.252 1.00 98.25 94 ASP A CA 1
ATOM 737 C C . ASP A 1 94 ? -3.944 6.812 10.502 1.00 98.25 94 ASP A C 1
ATOM 739 O O . ASP A 1 94 ? -5.157 6.845 10.730 1.00 98.25 94 ASP A O 1
ATOM 743 N N . GLN A 1 95 ? -3.418 5.925 9.648 1.00 98.06 95 GLN A N 1
ATOM 744 C CA . GLN A 1 95 ? -4.247 4.964 8.912 1.00 98.06 95 GLN A CA 1
ATOM 745 C C . GLN A 1 95 ? -4.800 3.860 9.816 1.00 98.06 95 GLN A C 1
ATOM 747 O O . GLN A 1 95 ? -5.966 3.495 9.670 1.00 98.06 95 GLN A O 1
ATOM 752 N N . TYR A 1 96 ? -4.014 3.380 10.785 1.00 98.31 96 TYR A N 1
ATOM 753 C CA . TYR A 1 96 ? -4.481 2.426 11.789 1.00 98.31 96 TYR A CA 1
ATOM 754 C C . TYR A 1 96 ? -5.621 3.012 12.622 1.00 98.31 96 TYR A C 1
ATOM 756 O O . TYR A 1 96 ? -6.673 2.389 12.719 1.00 98.31 96 TYR A O 1
ATOM 764 N N . SER A 1 97 ? -5.454 4.231 13.148 1.00 97.88 97 SER A N 1
ATOM 765 C CA . SER A 1 97 ? -6.483 4.915 13.946 1.00 97.88 97 SER A CA 1
ATOM 766 C C . SER A 1 97 ? -7.779 5.095 13.156 1.00 97.88 97 SER A C 1
ATOM 768 O O . SER A 1 97 ? -8.874 4.950 13.699 1.00 97.88 97 SER A O 1
ATOM 770 N N . ARG A 1 98 ? -7.675 5.368 11.847 1.00 96.88 98 ARG A N 1
ATOM 771 C CA . ARG A 1 98 ? -8.858 5.437 10.989 1.00 96.88 98 ARG A CA 1
ATOM 772 C C . ARG A 1 98 ? -9.496 4.066 10.786 1.00 96.88 98 ARG A C 1
ATOM 774 O O . ARG A 1 98 ? -10.710 3.937 10.932 1.00 96.88 98 ARG A O 1
ATOM 781 N N . ALA A 1 99 ? -8.700 3.047 10.486 1.00 97.12 99 ALA A N 1
ATOM 782 C CA . ALA A 1 99 ? -9.181 1.691 10.249 1.00 97.12 99 ALA A CA 1
ATOM 783 C C . ALA A 1 99 ? -9.863 1.071 11.481 1.00 97.12 99 ALA A C 1
ATOM 785 O O . ALA A 1 99 ? -10.835 0.335 11.331 1.00 97.12 99 ALA A O 1
ATOM 786 N N . THR A 1 100 ? -9.394 1.391 12.688 1.00 97.25 100 THR A N 1
ATOM 787 C CA . THR A 1 100 ? -9.967 0.907 13.954 1.00 97.25 100 THR A CA 1
ATOM 788 C C . THR A 1 100 ? -11.098 1.778 14.498 1.00 97.25 100 THR A C 1
ATOM 790 O O . THR A 1 100 ? -11.702 1.414 15.501 1.00 97.25 100 THR A O 1
ATOM 793 N N . SER A 1 101 ? -11.434 2.890 13.831 1.00 97.06 101 SER A N 1
ATOM 794 C CA . SER A 1 101 ? -12.637 3.671 14.162 1.00 97.06 101 SER A CA 1
ATOM 795 C C . SER A 1 101 ? -13.941 2.994 13.713 1.00 97.06 101 SER A C 1
ATOM 797 O O . SER A 1 101 ? -15.019 3.366 14.174 1.00 97.06 101 SER A O 1
ATOM 799 N N . PHE A 1 102 ? -13.852 1.995 12.830 1.00 96.69 102 PHE A N 1
ATOM 800 C CA . PHE A 1 102 ? -14.969 1.134 12.440 1.00 96.69 102 PHE A CA 1
ATOM 801 C C . PHE A 1 102 ? -15.160 -0.025 13.434 1.00 96.69 102 PHE A C 1
ATOM 803 O O . PHE A 1 102 ? -14.202 -0.402 14.115 1.00 96.69 102 PHE A O 1
ATOM 810 N N . PRO A 1 103 ? -16.361 -0.640 13.501 1.00 96.88 103 PRO A N 1
ATOM 811 C CA . PRO A 1 103 ? -16.601 -1.811 14.338 1.00 96.88 103 PRO A CA 1
ATOM 812 C C . PRO A 1 103 ? -15.570 -2.920 14.121 1.00 96.88 103 PRO A C 1
ATOM 814 O O . PRO A 1 103 ? -15.057 -3.127 13.013 1.00 96.88 103 PRO A O 1
ATOM 817 N N . GLU A 1 104 ? -15.291 -3.675 15.178 1.00 91.44 104 GLU A N 1
ATOM 818 C CA . GLU A 1 104 ? -14.416 -4.836 15.091 1.00 91.44 104 GLU A CA 1
ATOM 819 C C . GLU A 1 104 ? -14.917 -5.819 14.012 1.00 91.44 104 GLU A C 1
ATOM 821 O O . GLU A 1 104 ? -16.118 -6.013 13.848 1.00 91.44 104 GLU A O 1
ATOM 826 N N . ASN A 1 105 ? -13.994 -6.410 13.242 1.00 90.75 105 ASN A N 1
ATOM 827 C CA . ASN A 1 105 ? -14.265 -7.277 12.078 1.00 90.75 105 ASN A CA 1
ATOM 828 C C . ASN A 1 105 ? -14.838 -6.607 10.812 1.00 90.75 105 ASN A C 1
ATOM 830 O O . ASN A 1 105 ? -15.155 -7.313 9.855 1.00 90.75 105 ASN A O 1
ATOM 834 N N . SER A 1 106 ? -14.899 -5.274 10.744 1.00 97.25 106 SER A N 1
ATOM 835 C CA . SER A 1 106 ? -15.253 -4.577 9.497 1.00 97.25 106 SER A CA 1
ATOM 836 C C . SER A 1 106 ? -14.281 -4.905 8.351 1.00 97.25 106 SER A C 1
ATOM 838 O O . SER A 1 106 ? -13.065 -5.035 8.549 1.00 97.25 106 SER A O 1
ATOM 840 N N . LEU A 1 107 ? -14.803 -4.991 7.125 1.00 98.19 107 LEU A N 1
ATOM 841 C CA . LEU A 1 107 ? -13.982 -4.977 5.915 1.00 98.19 107 LEU A CA 1
ATOM 842 C C . LEU A 1 107 ? -13.549 -3.537 5.665 1.00 98.19 107 LEU A C 1
ATOM 844 O O . LEU A 1 107 ? -14.392 -2.678 5.441 1.00 98.19 107 LEU A O 1
ATOM 848 N N . VAL A 1 108 ? -12.252 -3.254 5.731 1.00 98.12 108 VAL A N 1
ATOM 849 C CA . VAL A 1 108 ? -11.754 -1.875 5.725 1.00 98.12 108 VAL A CA 1
ATOM 850 C C . VAL A 1 108 ? -10.900 -1.634 4.495 1.00 98.12 108 VAL A C 1
ATOM 852 O O . VAL A 1 108 ? -10.017 -2.435 4.183 1.00 98.12 108 VAL A O 1
ATOM 855 N N . PHE A 1 109 ? -11.129 -0.493 3.850 1.00 97.75 109 PHE A N 1
ATOM 856 C CA . PHE A 1 109 ? -10.29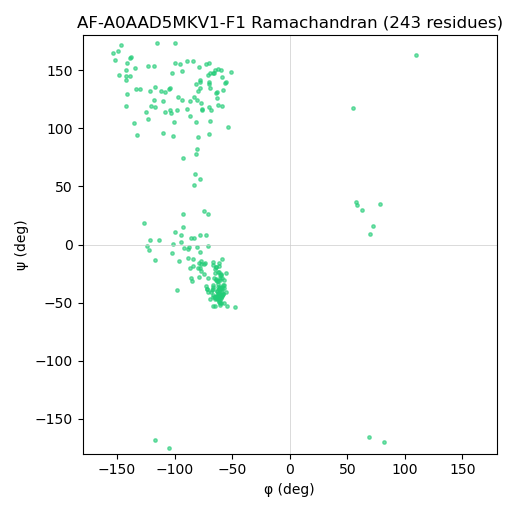0 0.028 2.783 1.00 97.75 109 PHE A CA 1
ATOM 857 C C . PHE A 1 109 ? -9.999 1.510 3.044 1.00 97.75 109 PHE A C 1
ATOM 859 O O . PHE A 1 109 ? -10.782 2.388 2.679 1.00 97.75 109 PHE A O 1
ATOM 866 N N . VAL A 1 110 ? -8.867 1.793 3.691 1.00 96.62 110 VAL A N 1
ATOM 867 C CA . VAL A 1 110 ? -8.436 3.159 4.015 1.00 96.62 110 VAL A CA 1
ATOM 868 C C . VAL A 1 110 ? -7.322 3.595 3.071 1.00 96.62 110 VAL A C 1
ATOM 870 O O . VAL A 1 110 ? -6.378 2.852 2.828 1.00 96.62 110 VAL A O 1
ATOM 873 N N . GLY A 1 111 ? -7.407 4.814 2.548 1.00 94.75 111 GLY A N 1
ATOM 874 C CA . GLY A 1 111 ? -6.308 5.475 1.836 1.00 94.75 111 GLY A CA 1
ATOM 875 C C . GLY A 1 111 ? -5.850 6.745 2.542 1.00 94.75 111 GLY A C 1
ATOM 876 O O . GLY A 1 111 ? -6.237 7.029 3.677 1.00 94.75 111 GLY A O 1
ATOM 877 N N . SER A 1 112 ? -5.034 7.538 1.860 1.00 92.88 112 SER A N 1
ATOM 878 C CA . SER A 1 112 ? -4.597 8.853 2.334 1.00 92.88 112 SER A CA 1
ATOM 879 C C . SER A 1 112 ? -4.408 9.815 1.169 1.00 92.88 112 SER A C 1
ATOM 881 O O . SER A 1 112 ? -4.410 9.408 0.006 1.00 92.88 112 SER A O 1
ATOM 883 N N . ASN A 1 113 ? -4.179 11.093 1.464 1.00 90.69 113 ASN A N 1
ATOM 884 C CA . ASN A 1 113 ? -3.620 11.989 0.456 1.00 90.69 113 ASN A CA 1
ATOM 885 C C . ASN A 1 113 ? -2.146 11.614 0.192 1.00 90.69 113 ASN A C 1
ATOM 887 O O . ASN A 1 113 ? -1.455 11.035 1.043 1.00 90.69 113 ASN A O 1
ATOM 891 N N . PHE A 1 114 ? -1.658 11.979 -0.990 1.00 89.38 114 PHE A N 1
ATOM 892 C CA . PHE A 1 114 ? -0.254 11.878 -1.380 1.00 89.38 114 PHE A CA 1
ATOM 893 C C . PHE A 1 114 ? 0.157 13.133 -2.154 1.00 89.38 114 PHE A C 1
ATOM 895 O O . PHE A 1 114 ? -0.686 13.855 -2.699 1.00 89.38 114 PHE A O 1
ATOM 902 N N . ARG A 1 115 ? 1.462 13.384 -2.229 1.00 86.88 115 ARG A N 1
ATOM 903 C CA . ARG A 1 115 ? 2.032 14.452 -3.060 1.00 86.88 115 ARG A CA 1
ATOM 904 C C . ARG A 1 115 ? 3.232 13.939 -3.840 1.00 86.88 115 ARG A C 1
ATOM 906 O O . ARG A 1 115 ? 3.924 13.052 -3.359 1.00 86.88 115 ARG A O 1
ATOM 913 N N . GLY A 1 116 ? 3.503 14.518 -5.005 1.00 84.00 116 GLY A N 1
ATOM 914 C CA . GLY A 1 116 ? 4.732 14.228 -5.746 1.00 84.00 116 GLY A CA 1
ATOM 915 C C . GLY A 1 116 ? 5.994 14.679 -4.995 1.00 84.00 116 GLY A C 1
ATOM 916 O O . GLY A 1 116 ? 5.954 15.663 -4.249 1.00 84.00 116 GLY A O 1
ATOM 917 N N . ASP A 1 117 ? 7.118 13.989 -5.202 1.00 80.12 117 ASP A N 1
ATOM 918 C CA . ASP A 1 117 ? 8.422 14.424 -4.689 1.00 80.12 117 ASP A CA 1
ATOM 919 C C . ASP A 1 117 ? 8.905 15.679 -5.424 1.00 80.12 117 ASP A C 1
ATOM 921 O O . ASP A 1 117 ? 9.364 15.637 -6.568 1.00 80.12 117 ASP A O 1
ATOM 925 N N . VAL A 1 118 ? 8.830 16.810 -4.724 1.00 68.50 118 VAL A N 1
ATOM 926 C CA . VAL A 1 118 ? 9.234 18.118 -5.247 1.00 68.50 118 VAL A CA 1
ATOM 927 C C . VAL A 1 118 ? 10.726 18.209 -5.576 1.00 68.50 118 VAL A C 1
ATOM 929 O O . VAL A 1 118 ? 11.122 19.063 -6.363 1.00 68.50 118 VAL A O 1
ATOM 932 N N . ARG A 1 119 ? 11.560 17.319 -5.021 1.00 65.00 119 ARG A N 1
ATOM 933 C CA . ARG A 1 119 ? 13.013 17.301 -5.256 1.00 65.00 119 ARG A CA 1
ATOM 934 C C . ARG A 1 119 ? 13.390 16.709 -6.615 1.00 65.00 119 ARG A C 1
ATOM 936 O O . ARG A 1 119 ? 14.525 16.879 -7.045 1.00 65.00 119 ARG A O 1
ATOM 943 N N . ARG A 1 120 ? 12.473 15.988 -7.276 1.00 62.88 120 ARG A N 1
ATOM 944 C CA . ARG A 1 120 ? 12.751 15.207 -8.498 1.00 62.88 120 ARG A CA 1
ATOM 945 C C . ARG A 1 120 ? 11.809 15.535 -9.671 1.00 62.88 120 ARG A C 1
ATOM 947 O O . ARG A 1 120 ? 11.699 14.740 -10.600 1.00 62.88 120 ARG A O 1
ATOM 954 N N . ILE A 1 121 ? 11.126 16.686 -9.650 1.00 54.88 121 ILE A N 1
ATOM 955 C CA . ILE A 1 121 ? 10.101 17.045 -10.650 1.00 54.88 121 ILE A CA 1
ATOM 956 C C . ILE A 1 121 ? 10.680 17.070 -12.080 1.00 54.88 121 ILE A C 1
ATOM 958 O O . ILE A 1 121 ? 11.534 17.893 -12.403 1.00 54.88 121 ILE A O 1
ATOM 962 N N . GLN A 1 122 ? 10.131 16.222 -12.957 1.00 48.62 122 GLN A N 1
ATOM 963 C CA . GLN A 1 122 ? 10.074 16.432 -14.411 1.00 48.62 122 GLN A CA 1
ATOM 964 C C . GLN A 1 122 ? 8.710 17.053 -14.796 1.00 48.62 122 GLN A C 1
ATOM 966 O O . GLN A 1 122 ? 7.733 16.869 -14.069 1.00 48.62 122 GLN A O 1
ATOM 971 N N . PRO A 1 123 ? 8.598 17.785 -15.924 1.00 46.00 123 PRO A N 1
ATOM 972 C CA . PRO A 1 123 ? 7.573 18.819 -16.150 1.00 46.00 123 PRO A CA 1
ATOM 973 C C . PRO A 1 123 ? 6.129 18.336 -16.389 1.00 46.00 123 PRO A C 1
ATOM 975 O O . PRO A 1 123 ? 5.260 19.147 -16.704 1.00 46.00 123 PRO A O 1
ATOM 978 N N . LYS A 1 124 ? 5.815 17.046 -16.225 1.00 41.94 124 LYS A N 1
ATOM 979 C CA . LYS A 1 124 ? 4.436 16.551 -16.349 1.00 41.94 124 LYS A CA 1
ATOM 980 C C . LYS A 1 124 ? 3.741 16.533 -14.992 1.00 41.94 124 LYS A C 1
ATOM 982 O O . LYS A 1 124 ? 3.543 15.468 -14.430 1.00 41.94 124 LYS A O 1
ATOM 987 N N . GLY A 1 125 ? 3.387 17.733 -14.528 1.00 43.97 125 GLY A N 1
ATOM 988 C CA . GLY A 1 125 ? 2.325 18.017 -13.558 1.00 43.97 125 GLY A CA 1
ATOM 989 C C . GLY A 1 125 ? 2.410 17.280 -12.222 1.00 43.97 125 GLY A C 1
ATOM 990 O O . GLY A 1 125 ? 2.246 16.068 -12.140 1.00 43.97 125 GLY A O 1
ATOM 991 N N . THR A 1 126 ? 2.552 18.027 -11.133 1.00 43.69 126 THR A N 1
ATOM 992 C CA . THR A 1 126 ? 2.323 17.512 -9.784 1.00 43.69 126 THR A CA 1
ATOM 993 C C . THR A 1 126 ? 0.929 16.875 -9.732 1.00 43.69 126 THR A C 1
ATOM 995 O O . THR A 1 126 ? -0.073 17.580 -9.644 1.00 43.69 126 THR A O 1
ATOM 998 N N . ARG A 1 127 ? 0.825 15.541 -9.798 1.00 50.81 127 ARG A N 1
ATOM 999 C CA . ARG A 1 127 ? -0.397 14.859 -9.364 1.00 50.81 127 ARG A CA 1
ATOM 1000 C C . ARG A 1 127 ? -0.429 15.005 -7.862 1.00 50.81 127 ARG A C 1
ATOM 1002 O O . ARG A 1 127 ? 0.239 14.298 -7.111 1.00 50.81 127 ARG A O 1
ATOM 1009 N N . ILE A 1 128 ? -1.145 16.028 -7.456 1.00 51.91 128 ILE A N 1
ATOM 1010 C CA . ILE A 1 128 ? -1.457 16.279 -6.080 1.00 51.91 128 ILE A CA 1
ATOM 1011 C C . ILE A 1 128 ? -2.727 15.470 -5.808 1.00 51.91 128 ILE A C 1
ATOM 1013 O O . ILE A 1 128 ? -3.794 15.810 -6.310 1.00 51.91 128 ILE A O 1
ATOM 1017 N N . GLY A 1 129 ? -2.632 14.409 -5.007 1.00 51.94 129 GLY A N 1
ATOM 1018 C CA . GLY A 1 129 ? -3.799 13.682 -4.499 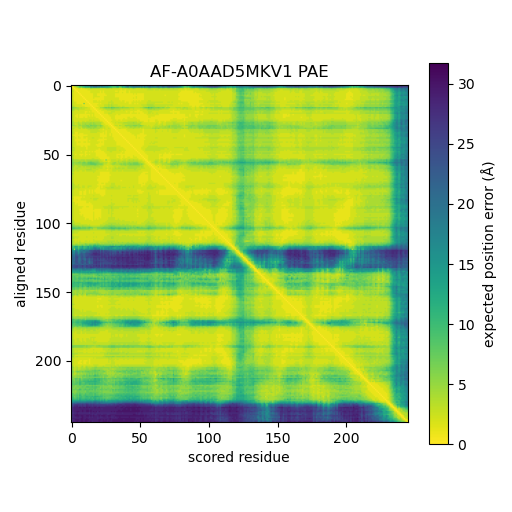1.00 51.94 129 GLY A CA 1
ATOM 1019 C C . GLY A 1 129 ? -4.592 14.473 -3.448 1.00 51.94 129 GLY A C 1
ATOM 1020 O O . GLY A 1 129 ? -5.223 13.857 -2.592 1.00 51.94 129 GLY A O 1
ATOM 1021 N N . LEU A 1 130 ? -4.533 15.813 -3.474 1.00 52.22 130 LEU A N 1
ATOM 1022 C CA . LEU A 1 130 ? -5.292 16.742 -2.624 1.00 52.22 130 LEU A CA 1
ATOM 1023 C C . LEU A 1 130 ? -6.680 16.930 -3.224 1.00 52.22 130 LEU A C 1
ATOM 1025 O O . LEU A 1 130 ? -7.070 18.017 -3.640 1.00 52.22 130 LEU A O 1
ATOM 1029 N N . ILE A 1 131 ? -7.403 15.830 -3.325 1.00 54.03 131 ILE A N 1
ATOM 1030 C CA . ILE A 1 131 ? -8.811 15.892 -3.652 1.00 54.03 131 ILE A CA 1
ATOM 1031 C C . ILE A 1 131 ? -9.531 15.475 -2.375 1.00 54.03 131 ILE A C 1
ATOM 1033 O O . ILE A 1 131 ? -9.599 14.288 -2.037 1.00 54.03 131 ILE A O 1
ATOM 1037 N N . ASP A 1 132 ? -9.917 16.508 -1.631 1.00 50.75 132 ASP A N 1
ATOM 1038 C CA . ASP A 1 132 ? -10.703 16.469 -0.404 1.00 50.75 132 ASP A CA 1
ATOM 1039 C C . ASP A 1 132 ? -12.122 16.013 -0.746 1.00 50.75 132 ASP A C 1
ATOM 1041 O O . ASP A 1 132 ? -12.825 16.686 -1.500 1.00 50.75 132 ASP A O 1
ATOM 1045 N N . TYR A 1 133 ? -12.524 14.850 -0.232 1.00 59.78 133 TYR A N 1
ATOM 1046 C CA . TYR A 1 133 ? -13.917 14.428 -0.245 1.00 59.78 133 TYR A CA 1
ATOM 1047 C C . TYR A 1 133 ? -14.237 13.578 0.980 1.00 59.78 133 TYR A C 1
ATOM 1049 O O . TYR A 1 133 ? -13.427 12.778 1.451 1.00 59.78 133 TYR A O 1
ATOM 1057 N N . ARG A 1 134 ? -15.480 13.740 1.433 1.00 62.78 134 ARG A N 1
ATOM 1058 C CA . ARG A 1 134 ? -16.138 12.928 2.456 1.00 62.78 134 ARG A CA 1
ATOM 1059 C C . ARG A 1 134 ? -16.208 11.457 2.019 1.00 62.78 134 ARG A C 1
ATOM 1061 O O . ARG A 1 134 ? -16.294 11.155 0.826 1.00 62.78 134 ARG A O 1
ATOM 1068 N N . ASP A 1 135 ? -16.182 10.551 2.995 1.00 68.69 135 ASP A N 1
ATOM 1069 C CA . ASP A 1 135 ? -16.110 9.100 2.760 1.00 68.69 135 ASP A CA 1
ATOM 1070 C C . ASP A 1 135 ? -17.247 8.550 1.883 1.00 68.69 135 ASP A C 1
ATOM 1072 O O . ASP A 1 135 ? -17.044 7.605 1.123 1.00 68.69 135 ASP A O 1
ATOM 1076 N N . ASP A 1 136 ? -18.426 9.175 1.938 1.00 69.25 136 ASP A N 1
ATOM 1077 C CA . ASP A 1 136 ? -19.635 8.785 1.204 1.00 69.25 136 ASP A CA 1
ATOM 1078 C C . ASP A 1 136 ? -19.493 8.891 -0.322 1.00 69.25 136 ASP A C 1
ATOM 1080 O O . ASP A 1 136 ? -20.240 8.245 -1.056 1.00 69.25 136 ASP A O 1
ATOM 1084 N N . LYS A 1 137 ? -18.515 9.659 -0.819 1.00 76.38 137 LYS A N 1
ATOM 1085 C CA . LYS A 1 137 ? -18.286 9.846 -2.261 1.00 76.38 137 LYS A CA 1
ATOM 1086 C C . LYS A 1 137 ? -17.122 9.037 -2.825 1.00 76.38 137 LYS A C 1
ATOM 1088 O O . LYS A 1 137 ? -16.957 9.004 -4.045 1.00 76.38 137 LYS A O 1
ATOM 1093 N N . LEU A 1 138 ? -16.323 8.368 -1.989 1.00 80.25 138 LEU A N 1
ATOM 1094 C CA . LEU A 1 138 ? -15.112 7.663 -2.438 1.00 80.25 138 LEU A CA 1
ATOM 1095 C C . LEU A 1 138 ? -15.419 6.561 -3.462 1.00 80.25 138 LEU A C 1
ATOM 1097 O O . LEU A 1 138 ? -14.673 6.376 -4.422 1.00 80.25 138 LEU A O 1
ATOM 1101 N N . THR A 1 139 ? -16.545 5.869 -3.297 1.00 80.69 139 THR A N 1
ATOM 1102 C CA . THR A 1 139 ? -16.971 4.773 -4.180 1.00 80.69 139 THR A CA 1
ATOM 1103 C C . THR A 1 139 ? -17.493 5.258 -5.534 1.00 80.69 139 THR A C 1
ATOM 1105 O O . THR A 1 139 ? -17.398 4.526 -6.517 1.00 80.69 139 THR A O 1
ATOM 1108 N N . LEU A 1 140 ? -17.991 6.497 -5.619 1.00 79.88 140 LEU A N 1
ATOM 1109 C CA . LEU A 1 140 ? -18.551 7.082 -6.843 1.00 79.88 140 LEU A CA 1
ATOM 1110 C C . LEU A 1 140 ? -17.480 7.679 -7.767 1.00 79.88 140 LEU A C 1
ATOM 1112 O O . LEU A 1 140 ? -17.714 7.859 -8.960 1.00 79.88 140 LEU A O 1
ATOM 1116 N N . GLN A 1 141 ? -16.280 7.948 -7.251 1.00 77.62 141 GLN A N 1
ATOM 1117 C CA . GLN A 1 141 ? -15.200 8.589 -8.013 1.00 77.62 141 GLN A CA 1
ATOM 1118 C C . GLN A 1 141 ? -14.738 7.785 -9.228 1.00 77.62 141 GLN A C 1
ATOM 1120 O O . GLN A 1 141 ? -14.225 8.359 -10.191 1.00 77.62 141 GLN A O 1
ATOM 1125 N N . VAL A 1 142 ? -14.955 6.469 -9.222 1.00 77.00 142 VAL A N 1
ATOM 1126 C CA . VAL A 1 142 ? -14.652 5.604 -10.370 1.00 77.00 142 VAL A CA 1
ATOM 1127 C C . VAL A 1 142 ? -15.449 5.960 -11.624 1.00 77.00 142 VAL A C 1
ATOM 1129 O O . VAL A 1 142 ? -15.027 5.585 -12.715 1.00 77.00 142 VAL A O 1
ATOM 1132 N N . PHE A 1 143 ? -16.556 6.695 -11.479 1.00 75.00 143 PHE A N 1
ATOM 1133 C CA . PHE A 1 143 ? -17.384 7.182 -12.581 1.00 75.00 143 PHE A CA 1
ATOM 1134 C C . PHE A 1 143 ? -16.985 8.582 -13.073 1.00 75.00 143 PHE A C 1
ATOM 1136 O O . PHE A 1 143 ? -17.553 9.076 -14.041 1.00 75.00 143 PHE A O 1
ATOM 1143 N N . THR A 1 144 ? -16.000 9.227 -12.440 1.00 74.25 144 THR A N 1
ATOM 1144 C CA . THR A 1 144 ? -15.497 10.541 -12.866 1.00 74.25 144 THR A CA 1
ATOM 1145 C C . THR A 1 144 ? -14.359 10.403 -13.878 1.00 74.25 144 THR A C 1
ATOM 1147 O O . THR A 1 144 ? -13.639 9.401 -13.903 1.00 74.25 144 THR A O 1
ATOM 1150 N N . SER A 1 145 ? -14.122 11.448 -14.676 1.00 68.94 145 SER A N 1
ATOM 1151 C CA . SER A 1 145 ? -12.980 11.506 -15.604 1.00 68.94 145 SER A CA 1
ATOM 1152 C C . SER A 1 145 ? -11.619 11.425 -14.893 1.00 68.94 145 SER A C 1
ATOM 1154 O O . SER A 1 145 ? -10.644 10.928 -15.464 1.00 68.94 145 SER A O 1
ATOM 1156 N N . HIS A 1 146 ? -11.557 11.841 -13.627 1.00 68.50 146 HIS A N 1
ATOM 1157 C CA . HIS A 1 146 ? -10.348 11.818 -12.806 1.00 68.50 146 HIS A CA 1
ATOM 1158 C C . HIS A 1 146 ? -10.036 10.415 -12.253 1.00 68.50 146 HIS A C 1
ATOM 1160 O O . HIS A 1 146 ? -8.864 10.062 -12.113 1.00 68.50 146 HIS A O 1
ATOM 1166 N N . GLY A 1 147 ? -11.051 9.568 -12.054 1.00 75.12 147 GLY A N 1
ATOM 1167 C CA . GLY A 1 147 ? -10.913 8.236 -11.459 1.00 75.12 147 GLY A CA 1
ATOM 1168 C C . GLY A 1 147 ? -10.870 8.252 -9.923 1.00 75.12 147 GLY A C 1
ATOM 1169 O O . GLY A 1 147 ? -11.167 9.276 -9.309 1.00 75.12 147 GLY A O 1
ATOM 1170 N N . PRO A 1 148 ? -10.537 7.116 -9.281 1.00 82.62 148 PRO A N 1
ATOM 1171 C CA . PRO A 1 148 ? -10.555 7.005 -7.824 1.00 82.62 148 PRO A CA 1
ATOM 1172 C C . PRO A 1 148 ? -9.456 7.839 -7.156 1.00 82.62 148 PRO A C 1
ATOM 1174 O O . PRO A 1 148 ? -8.352 7.962 -7.681 1.00 82.62 148 PRO A O 1
ATOM 1177 N N . THR A 1 149 ? -9.735 8.355 -5.957 1.00 80.06 149 THR A N 1
ATOM 1178 C CA . THR A 1 149 ? -8.743 9.063 -5.119 1.00 80.06 149 THR A CA 1
ATOM 1179 C C . THR A 1 149 ? -8.082 8.166 -4.072 1.00 80.06 149 THR A C 1
ATOM 1181 O O . THR A 1 149 ? -7.040 8.530 -3.525 1.00 80.06 149 THR A O 1
ATOM 1184 N N . LEU A 1 150 ? -8.646 6.982 -3.815 1.00 87.19 150 LEU A N 1
ATOM 1185 C CA . LEU A 1 150 ? -7.989 5.908 -3.073 1.00 87.19 150 LEU A CA 1
ATOM 1186 C C . LEU A 1 150 ? -7.048 5.161 -4.020 1.00 87.19 150 LEU A C 1
ATOM 1188 O O . LEU A 1 150 ? -7.397 4.121 -4.572 1.00 87.19 150 LEU A O 1
ATOM 1192 N N . VAL A 1 151 ? -5.849 5.697 -4.223 1.00 87.00 151 VAL A N 1
ATOM 1193 C CA . VAL A 1 151 ? -4.866 5.143 -5.169 1.00 87.00 151 VAL A CA 1
ATOM 1194 C C . VAL A 1 151 ? -3.771 4.360 -4.455 1.00 87.00 151 VAL A C 1
ATOM 1196 O O . VAL A 1 151 ? -3.382 4.716 -3.340 1.00 87.00 151 VAL A O 1
ATOM 1199 N N . ALA A 1 152 ? -3.245 3.312 -5.084 1.00 88.50 152 ALA A N 1
ATOM 1200 C CA . ALA A 1 152 ? -2.003 2.715 -4.615 1.00 88.50 152 ALA A CA 1
ATOM 1201 C C . ALA A 1 152 ? -0.837 3.721 -4.805 1.00 88.50 152 ALA A C 1
ATOM 1203 O O . ALA A 1 152 ? -0.897 4.551 -5.714 1.00 88.50 152 ALA A O 1
ATOM 1204 N N . PRO A 1 153 ? 0.183 3.711 -3.929 1.00 89.69 153 PRO A N 1
ATOM 1205 C CA . PRO A 1 153 ? 0.344 2.820 -2.782 1.00 89.69 153 PRO A CA 1
ATOM 1206 C C . PRO A 1 153 ? -0.220 3.386 -1.472 1.00 89.69 153 PRO A C 1
ATOM 1208 O O . PRO A 1 153 ? 0.233 2.994 -0.407 1.00 89.69 153 PRO A O 1
ATOM 1211 N N . THR A 1 154 ? -1.210 4.287 -1.480 1.00 94.12 154 THR A N 1
ATOM 1212 C CA . THR A 1 154 ? -1.727 4.901 -0.232 1.00 94.12 154 THR A CA 1
ATOM 1213 C C . THR A 1 154 ? -2.542 3.954 0.651 1.00 94.12 154 THR A C 1
ATOM 1215 O O . THR A 1 154 ? -3.010 4.349 1.713 1.00 94.12 154 THR A O 1
ATOM 1218 N N . TRP A 1 155 ? -2.748 2.710 0.235 1.00 97.44 155 TRP A N 1
ATOM 1219 C CA . TRP A 1 155 ? -3.729 1.816 0.835 1.00 97.44 155 TRP A CA 1
ATOM 1220 C C . TRP A 1 155 ? -3.292 1.193 2.162 1.00 97.44 155 TRP A C 1
ATOM 1222 O O . TRP A 1 155 ? -2.153 0.755 2.332 1.00 97.44 155 TRP A O 1
ATOM 1232 N N . PHE A 1 156 ? -4.268 1.090 3.059 1.00 98.31 156 PHE A N 1
ATOM 1233 C CA . PHE A 1 156 ? -4.250 0.380 4.327 1.00 98.31 156 PHE A CA 1
ATOM 1234 C C . PHE A 1 156 ? -5.569 -0.396 4.444 1.00 98.31 156 PHE A C 1
ATOM 1236 O O . PHE A 1 156 ? -6.635 0.188 4.654 1.00 98.31 156 PHE A O 1
ATOM 1243 N N . ILE A 1 157 ? -5.524 -1.710 4.237 1.00 98.31 157 ILE A N 1
ATOM 1244 C CA . ILE A 1 157 ? -6.728 -2.541 4.073 1.00 98.31 157 ILE A CA 1
ATOM 1245 C C . ILE A 1 157 ? -6.779 -3.669 5.099 1.00 98.31 157 ILE A C 1
ATOM 1247 O O . ILE A 1 157 ? -5.740 -4.124 5.580 1.00 98.31 157 ILE A O 1
ATOM 1251 N N . SER A 1 158 ? -7.972 -4.157 5.440 1.00 98.62 158 SER A N 1
ATOM 1252 C CA . SER A 1 158 ? -8.075 -5.351 6.284 1.00 98.62 158 SER A CA 1
ATOM 1253 C C . SER A 1 158 ? -7.617 -6.598 5.522 1.00 98.62 158 SER A C 1
ATOM 1255 O O . SER A 1 158 ? -7.938 -6.783 4.345 1.00 98.62 158 SER A O 1
ATOM 1257 N N . ARG A 1 159 ? -6.883 -7.489 6.204 1.00 98.31 159 ARG A N 1
ATOM 1258 C CA . ARG A 1 159 ? -6.459 -8.779 5.633 1.00 98.31 159 ARG A CA 1
ATOM 1259 C C . ARG A 1 159 ? -7.653 -9.584 5.137 1.00 98.31 159 ARG A C 1
ATOM 1261 O O . ARG A 1 159 ? -7.580 -10.166 4.066 1.00 98.31 159 ARG A O 1
ATOM 1268 N N . GLU A 1 160 ? -8.750 -9.580 5.889 1.00 98.06 160 GLU A N 1
ATOM 1269 C CA . GLU A 1 160 ? -9.976 -10.292 5.520 1.00 98.06 160 GLU A CA 1
ATOM 1270 C C . GLU A 1 160 ? -10.526 -9.834 4.159 1.00 98.06 160 GLU A C 1
ATOM 1272 O O . GLU A 1 160 ? -10.882 -10.669 3.329 1.00 98.06 160 GLU A O 1
ATOM 1277 N N . LEU A 1 161 ? -10.524 -8.522 3.878 1.00 98.44 161 LEU A N 1
ATOM 1278 C CA . LEU A 1 161 ? -10.929 -8.006 2.569 1.00 98.44 161 LEU A CA 1
ATOM 1279 C C . LEU A 1 161 ? -9.980 -8.491 1.464 1.00 98.44 161 LEU A C 1
ATOM 1281 O O . LEU A 1 161 ? -10.439 -8.974 0.430 1.00 98.44 161 LEU A O 1
ATOM 1285 N N . PHE A 1 162 ? -8.666 -8.419 1.692 1.00 98.31 162 PHE A N 1
ATOM 1286 C CA . PHE A 1 162 ? -7.671 -8.898 0.729 1.00 98.31 162 PHE A CA 1
ATOM 1287 C C . PHE A 1 162 ? -7.820 -10.396 0.422 1.00 98.31 162 PHE A C 1
ATOM 1289 O O . PHE A 1 162 ? -7.825 -10.793 -0.745 1.00 98.31 162 PHE A O 1
ATOM 1296 N N . THR A 1 163 ? -8.005 -11.222 1.457 1.00 97.81 163 THR A N 1
ATOM 1297 C CA . THR A 1 163 ? -8.231 -12.669 1.338 1.00 97.81 163 THR A CA 1
ATOM 1298 C C . THR A 1 163 ? -9.516 -12.968 0.573 1.00 97.81 163 THR A C 1
ATOM 1300 O O . THR A 1 163 ? -9.509 -13.797 -0.337 1.00 97.81 163 THR A O 1
ATOM 1303 N N . ARG A 1 164 ? -10.613 -12.262 0.876 1.00 97.75 164 ARG A N 1
ATOM 1304 C CA . ARG A 1 164 ? -11.898 -12.412 0.174 1.00 97.75 164 ARG A CA 1
ATOM 1305 C C . ARG A 1 164 ? -11.787 -12.094 -1.313 1.00 97.75 164 ARG A C 1
ATOM 1307 O O . ARG A 1 164 ? -12.394 -12.772 -2.139 1.00 97.75 164 ARG A O 1
ATOM 1314 N N . LEU A 1 165 ? -10.974 -11.095 -1.645 1.00 97.56 165 LEU A N 1
ATOM 1315 C CA . LEU A 1 165 ? -10.649 -10.715 -3.014 1.00 97.56 165 LEU A CA 1
ATOM 1316 C C . LEU A 1 165 ? -9.609 -11.641 -3.666 1.00 97.56 165 LEU A C 1
ATOM 1318 O O . LEU A 1 165 ? -9.383 -11.522 -4.863 1.00 97.56 165 LEU A O 1
ATOM 1322 N N . LYS A 1 166 ? -9.001 -12.586 -2.939 1.00 97.62 166 LYS A N 1
ATOM 1323 C CA . LYS A 1 166 ? -7.960 -13.495 -3.456 1.00 97.62 166 LYS A CA 1
ATOM 1324 C C . LYS A 1 166 ? -6.732 -12.759 -4.018 1.00 97.62 166 LYS A C 1
ATOM 1326 O O . LYS A 1 166 ? -6.116 -13.224 -4.971 1.00 97.62 166 LYS A O 1
ATOM 1331 N N . GLY A 1 167 ? -6.389 -11.617 -3.420 1.00 96.81 167 GLY A N 1
ATOM 1332 C CA . GLY A 1 167 ? -5.224 -10.816 -3.794 1.00 96.81 167 GLY A CA 1
ATOM 1333 C C . GLY A 1 167 ? -5.316 -10.126 -5.158 1.00 96.81 167 GLY A C 1
ATOM 1334 O O . GLY A 1 167 ? -6.395 -9.976 -5.742 1.00 96.81 167 GLY A O 1
ATOM 1335 N N . PHE A 1 168 ? -4.172 -9.642 -5.642 1.00 96.25 168 PHE A N 1
ATOM 1336 C CA . PHE A 1 168 ? -4.020 -9.058 -6.974 1.00 96.25 168 PHE A CA 1
ATOM 1337 C C . PHE A 1 168 ? -4.060 -10.134 -8.054 1.00 96.25 168 PHE A C 1
ATOM 1339 O O . PHE A 1 168 ? -3.723 -11.295 -7.820 1.00 96.25 168 PHE A O 1
ATOM 1346 N N . ARG A 1 169 ? -4.440 -9.728 -9.262 1.00 92.62 169 ARG A N 1
ATOM 1347 C CA . ARG A 1 169 ? -4.367 -10.587 -10.437 1.00 92.62 169 ARG A CA 1
ATOM 1348 C C . ARG A 1 169 ? -2.898 -10.817 -10.834 1.00 92.62 169 ARG A C 1
ATOM 1350 O O . ARG A 1 169 ? -2.109 -9.879 -10.801 1.00 92.62 169 ARG A O 1
ATOM 1357 N N . GLU A 1 170 ? -2.541 -12.050 -11.200 1.00 91.75 170 GLU A N 1
ATOM 1358 C CA . GLU A 1 170 ? -1.153 -12.456 -11.519 1.00 91.75 170 GLU A CA 1
ATOM 1359 C C . GLU A 1 170 ? -0.981 -13.031 -12.942 1.00 91.75 170 GLU A C 1
ATOM 1361 O O . GLU A 1 170 ? 0.096 -13.513 -13.291 1.00 91.75 170 GLU A O 1
ATOM 1366 N N . ASP A 1 171 ? -2.040 -13.045 -13.757 1.00 87.06 171 ASP A N 1
ATOM 1367 C CA . ASP A 1 171 ? -2.034 -13.582 -15.128 1.00 87.06 171 ASP A CA 1
ATOM 1368 C C . ASP A 1 171 ? -1.379 -12.630 -16.147 1.00 87.06 171 ASP A C 1
ATOM 1370 O O . ASP A 1 171 ? -0.938 -13.076 -17.207 1.00 87.06 171 ASP A O 1
ATOM 1374 N N . VAL A 1 172 ? -1.277 -11.337 -15.820 1.00 82.00 172 VAL A N 1
ATOM 1375 C CA . VAL A 1 172 ? -0.609 -10.312 -16.628 1.00 82.00 172 VAL A CA 1
ATOM 1376 C C . VAL A 1 172 ? 0.527 -9.689 -15.822 1.00 82.00 172 VAL A C 1
ATOM 1378 O O . VAL A 1 172 ? 0.304 -9.101 -14.767 1.00 82.00 172 VAL A O 1
ATOM 1381 N N . SER A 1 173 ? 1.755 -9.810 -16.327 1.00 76.12 173 SER A N 1
ATOM 1382 C CA . SER A 1 173 ? 2.961 -9.399 -15.601 1.00 76.12 173 SER 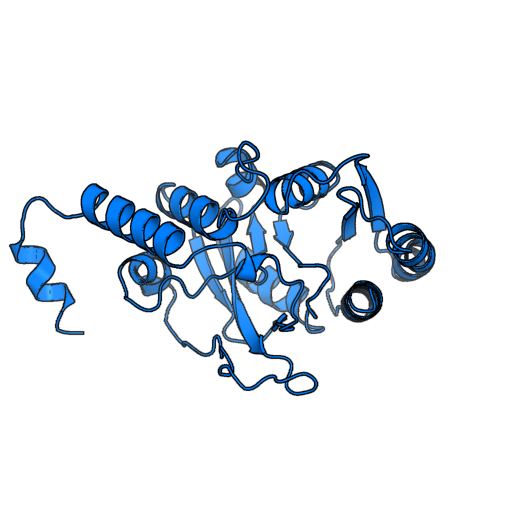A CA 1
ATOM 1383 C C . SER A 1 173 ? 3.320 -7.919 -15.748 1.00 76.12 173 SER A C 1
ATOM 1385 O O . SER A 1 173 ? 3.891 -7.336 -14.830 1.00 76.12 173 SER A O 1
ATOM 1387 N N . VAL A 1 174 ? 3.013 -7.291 -16.888 1.00 78.31 174 VAL A N 1
ATOM 1388 C CA . VAL A 1 174 ? 3.373 -5.892 -17.178 1.00 78.31 174 VAL A CA 1
ATOM 1389 C C . VAL A 1 174 ? 2.269 -5.170 -17.946 1.00 78.31 174 VAL A C 1
ATOM 1391 O O . VAL A 1 174 ? 1.541 -5.775 -18.730 1.00 78.31 174 VAL A O 1
ATOM 1394 N N . GLY A 1 175 ? 2.163 -3.855 -17.737 1.00 79.94 175 GLY A N 1
ATOM 1395 C CA . GLY A 1 175 ? 1.241 -2.983 -18.475 1.00 79.94 175 GLY A CA 1
ATOM 1396 C C . GLY A 1 175 ? -0.238 -3.143 -18.122 1.00 79.94 175 GLY A C 1
ATOM 1397 O O . GLY A 1 175 ? -1.105 -2.660 -18.853 1.00 79.94 175 GLY A O 1
ATOM 1398 N N . TYR A 1 176 ? -0.528 -3.786 -16.994 1.00 85.62 176 TYR A N 1
ATOM 1399 C CA . TYR A 1 176 ? -1.868 -3.948 -16.451 1.00 85.62 176 TYR A CA 1
ATOM 1400 C C . TYR A 1 176 ? -2.004 -3.141 -15.156 1.00 85.62 176 TYR A C 1
ATOM 1402 O O . TYR A 1 176 ? -1.109 -3.247 -14.325 1.00 85.62 176 TYR A O 1
ATOM 1410 N N . PRO A 1 177 ? -3.071 -2.345 -14.962 1.00 88.69 177 PRO A N 1
ATOM 1411 C CA . PRO A 1 177 ? -3.285 -1.606 -13.721 1.00 88.69 177 PRO A CA 1
ATOM 1412 C C . PRO A 1 177 ? -3.916 -2.534 -12.675 1.00 88.69 177 PRO A C 1
ATOM 1414 O O . PRO A 1 177 ? -5.135 -2.540 -12.463 1.00 88.69 177 PRO A O 1
ATOM 1417 N N . GLU A 1 178 ? -3.087 -3.382 -12.066 1.00 91.69 178 GLU A N 1
ATOM 1418 C CA . GLU A 1 178 ? -3.523 -4.396 -11.105 1.00 91.69 178 GLU A CA 1
ATOM 1419 C C . GLU A 1 178 ? -4.172 -3.783 -9.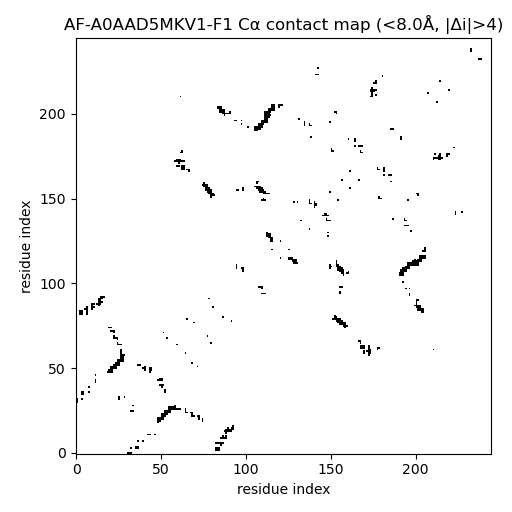861 1.00 91.69 178 GLU A C 1
ATOM 1421 O O . GLU A 1 178 ? -5.082 -4.370 -9.274 1.00 91.69 178 GLU A O 1
ATOM 1426 N N . ASP A 1 179 ? -3.727 -2.586 -9.484 1.00 91.94 179 ASP A N 1
ATOM 1427 C CA . ASP A 1 179 ? -4.290 -1.793 -8.405 1.00 91.94 179 ASP A CA 1
ATOM 1428 C C . ASP A 1 179 ? -5.711 -1.324 -8.752 1.00 91.94 179 ASP A C 1
ATOM 1430 O O . ASP A 1 179 ? -6.662 -1.609 -8.026 1.00 91.94 179 ASP A O 1
ATOM 1434 N N . LEU A 1 180 ? -5.915 -0.683 -9.901 1.00 90.69 180 LEU A N 1
ATOM 1435 C CA . LEU A 1 180 ? -7.238 -0.221 -10.311 1.00 90.69 180 LEU A CA 1
ATOM 1436 C C . LEU A 1 180 ? -8.232 -1.383 -10.411 1.00 90.69 180 LEU A C 1
ATOM 1438 O O . LEU A 1 180 ? -9.381 -1.250 -9.986 1.00 90.69 180 LEU A O 1
ATOM 1442 N N . GLU A 1 181 ? -7.795 -2.528 -10.939 1.00 93.19 181 GLU A N 1
ATOM 1443 C CA . GLU A 1 181 ? -8.643 -3.716 -10.998 1.00 93.19 181 GLU A CA 1
ATOM 1444 C C . GLU A 1 181 ? -8.998 -4.254 -9.607 1.00 93.19 181 GLU A C 1
ATOM 1446 O O . GLU A 1 181 ? -10.173 -4.530 -9.343 1.00 93.19 181 GLU A O 1
ATOM 1451 N N . PHE A 1 182 ? -8.019 -4.349 -8.701 1.00 95.44 182 PHE A N 1
ATOM 1452 C CA . PHE A 1 182 ? -8.254 -4.770 -7.321 1.00 95.44 182 PHE A CA 1
ATOM 1453 C C . PHE A 1 182 ? -9.254 -3.842 -6.622 1.00 95.44 182 PHE A C 1
ATOM 1455 O O . PHE A 1 182 ? -10.188 -4.311 -5.967 1.00 95.44 182 PHE A O 1
ATOM 1462 N N . PHE A 1 183 ? -9.108 -2.527 -6.808 1.00 94.44 183 PHE A N 1
ATOM 1463 C CA . PHE A 1 183 ? -10.031 -1.538 -6.258 1.00 94.44 183 PHE A CA 1
ATOM 1464 C C . PHE A 1 183 ? -11.453 -1.716 -6.804 1.00 94.44 183 PHE A C 1
ATOM 1466 O O . PHE A 1 183 ? -12.416 -1.671 -6.042 1.00 94.44 183 PHE A O 1
ATOM 1473 N N . TYR A 1 184 ? -11.611 -1.988 -8.103 1.00 92.38 184 TYR A N 1
ATOM 1474 C CA . TYR A 1 184 ? -12.929 -2.243 -8.693 1.00 92.38 184 TYR A CA 1
ATOM 1475 C C . TYR A 1 184 ? -13.602 -3.484 -8.120 1.00 92.38 184 TYR A C 1
ATOM 1477 O O . TYR A 1 184 ? -14.797 -3.433 -7.834 1.00 92.38 184 TYR A O 1
ATOM 1485 N N . ARG A 1 185 ? -12.854 -4.566 -7.886 1.00 94.88 185 ARG A N 1
ATOM 1486 C CA . ARG A 1 185 ? -13.406 -5.749 -7.214 1.00 94.88 185 ARG A CA 1
ATOM 1487 C C . ARG A 1 185 ? -13.770 -5.458 -5.761 1.00 94.88 185 ARG A C 1
ATOM 1489 O O . ARG A 1 185 ? -14.795 -5.942 -5.295 1.00 94.88 185 ARG A O 1
ATOM 1496 N N . ALA A 1 186 ? -12.997 -4.628 -5.056 1.00 95.69 186 ALA A N 1
ATOM 1497 C CA . ALA A 1 186 ? -13.343 -4.202 -3.699 1.00 95.69 186 ALA A CA 1
ATOM 1498 C C . ALA A 1 186 ? -14.683 -3.445 -3.648 1.00 95.69 186 ALA A C 1
ATOM 1500 O O . ALA A 1 186 ? -15.457 -3.657 -2.720 1.00 95.69 186 ALA A O 1
ATOM 1501 N N . LEU A 1 187 ? -14.992 -2.621 -4.658 1.00 92.69 187 LEU A N 1
ATOM 1502 C CA . LEU A 1 187 ? -16.276 -1.907 -4.765 1.00 92.69 187 LEU A CA 1
ATOM 1503 C C . LEU A 1 187 ? -17.485 -2.826 -5.000 1.00 92.69 187 LEU A C 1
ATOM 1505 O O . LEU A 1 187 ? -18.620 -2.393 -4.826 1.00 92.69 187 LEU A O 1
ATOM 1509 N N . GLU A 1 188 ? -17.265 -4.067 -5.434 1.00 92.44 188 GLU A N 1
ATOM 1510 C CA . GLU A 1 188 ? -18.324 -5.061 -5.651 1.00 92.44 188 GLU A CA 1
ATOM 1511 C C . GLU A 1 188 ? -18.632 -5.872 -4.380 1.00 92.44 188 GLU A C 1
ATOM 1513 O O . GLU A 1 188 ? -19.641 -6.578 -4.318 1.00 92.44 188 GLU A O 1
ATOM 1518 N N . VAL A 1 189 ? -17.792 -5.762 -3.345 1.00 94.81 189 VAL A N 1
ATOM 1519 C CA . VAL A 1 189 ? -18.004 -6.421 -2.055 1.00 94.81 189 VAL A CA 1
ATOM 1520 C C . VAL A 1 189 ? -18.942 -5.570 -1.199 1.00 94.81 189 VAL A C 1
ATOM 1522 O O . VAL A 1 189 ? -18.706 -4.384 -0.977 1.00 94.81 189 VAL A O 1
ATOM 1525 N N . LYS A 1 190 ? -20.016 -6.187 -0.695 1.00 92.62 190 LYS A N 1
ATOM 1526 C CA . LYS A 1 190 ? -20.945 -5.526 0.231 1.00 92.62 190 LYS A CA 1
ATOM 1527 C C . LYS A 1 190 ? -20.261 -5.206 1.561 1.00 92.62 190 LYS A C 1
ATOM 1529 O O . LYS A 1 190 ? -19.397 -5.957 2.013 1.00 92.62 190 LYS A O 1
ATOM 1534 N N . ASP A 1 191 ? -20.692 -4.109 2.177 1.00 92.12 191 ASP A N 1
ATOM 1535 C CA . ASP A 1 191 ? -20.327 -3.715 3.543 1.00 92.12 191 ASP A CA 1
ATOM 1536 C C . ASP A 1 191 ? -18.824 -3.438 3.756 1.00 92.12 191 ASP A C 1
ATOM 1538 O O . ASP A 1 191 ? -18.288 -3.615 4.850 1.00 92.12 191 ASP A O 1
ATOM 1542 N N . VAL A 1 192 ? -18.128 -2.978 2.709 1.00 96.38 192 VAL A N 1
ATOM 1543 C CA . VAL A 1 192 ? -16.763 -2.449 2.836 1.00 96.38 192 VAL A CA 1
ATOM 1544 C C . VAL A 1 192 ? -16.802 -1.003 3.327 1.00 96.38 192 VAL A C 1
ATOM 1546 O O . VAL A 1 192 ? -17.398 -0.124 2.705 1.00 96.38 192 VAL A O 1
ATOM 1549 N N . CYS A 1 193 ? -16.104 -0.741 4.428 1.00 95.81 193 CYS A N 1
ATOM 1550 C CA . CYS A 1 193 ? -15.858 0.591 4.957 1.00 95.81 193 CYS A CA 1
ATOM 1551 C C . CYS A 1 193 ? -14.718 1.258 4.174 1.00 95.81 193 CYS A C 1
ATOM 1553 O O . CYS A 1 193 ? -13.537 1.087 4.495 1.00 95.81 193 CYS A O 1
ATOM 1555 N N . PHE A 1 194 ? -15.078 2.016 3.138 1.00 94.81 194 PHE A N 1
ATOM 1556 C CA . PHE A 1 194 ? -14.148 2.892 2.427 1.00 94.81 194 PHE A CA 1
ATOM 1557 C C . PHE A 1 194 ? -13.942 4.186 3.204 1.00 94.81 194 PHE A C 1
ATOM 1559 O O . PHE A 1 194 ? -14.908 4.825 3.617 1.00 94.81 194 PHE A O 1
ATOM 1566 N N . SER A 1 195 ? -12.687 4.590 3.387 1.00 93.81 195 SER A N 1
ATOM 1567 C CA . SER A 1 195 ? -12.387 5.888 3.984 1.00 93.81 195 SER A CA 1
ATOM 1568 C C . SER A 1 195 ? -11.034 6.446 3.560 1.00 93.81 195 SER A C 1
ATOM 1570 O O . SER A 1 195 ? -10.186 5.735 3.018 1.00 93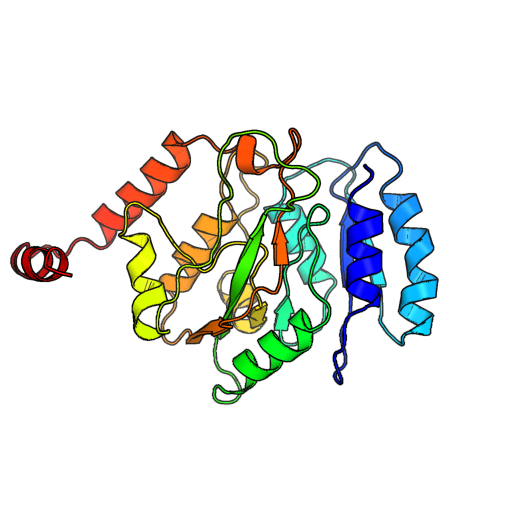.81 195 SER A O 1
ATOM 1572 N N . LYS A 1 196 ? -10.813 7.736 3.805 1.00 91.50 196 LYS A N 1
ATOM 1573 C CA . LYS A 1 196 ? -9.559 8.423 3.513 1.00 91.50 196 LYS A CA 1
ATOM 1574 C C . LYS A 1 196 ? -9.081 9.200 4.733 1.00 91.50 196 LYS A C 1
ATOM 1576 O O . LYS A 1 196 ? -9.847 9.927 5.357 1.00 91.50 196 LYS A O 1
ATOM 1581 N N . VAL A 1 197 ? -7.797 9.076 5.062 1.00 92.75 197 VAL A N 1
ATOM 1582 C CA . VAL A 1 197 ? -7.165 9.995 6.013 1.00 92.75 197 VAL A CA 1
ATOM 1583 C C . VAL A 1 197 ? -6.887 11.313 5.298 1.00 92.75 197 VAL A C 1
ATOM 1585 O O . VAL A 1 197 ? -6.128 11.333 4.324 1.00 92.75 197 VAL A O 1
ATOM 1588 N N . ASP A 1 198 ? -7.443 12.412 5.810 1.00 90.31 198 ASP A N 1
ATOM 1589 C CA . ASP A 1 198 ? -7.197 13.764 5.295 1.00 90.31 198 ASP A CA 1
ATOM 1590 C C . ASP A 1 198 ? -5.838 14.327 5.753 1.00 90.31 198 ASP A C 1
ATOM 1592 O O . ASP A 1 198 ? -5.705 15.347 6.424 1.00 90.31 198 ASP A O 1
ATOM 1596 N N . LYS A 1 199 ? -4.783 13.580 5.434 1.00 91.75 199 LYS A N 1
ATOM 1597 C CA . LYS A 1 199 ? -3.386 13.966 5.601 1.00 91.75 199 LYS A CA 1
ATOM 1598 C C . LYS A 1 199 ? -2.608 13.430 4.418 1.00 91.75 199 LYS A C 1
ATOM 1600 O O . LYS A 1 199 ? -2.879 12.340 3.912 1.00 91.75 199 LYS A O 1
ATOM 1605 N N . THR A 1 200 ? -1.609 14.190 3.985 1.00 92.69 200 THR A N 1
ATOM 1606 C CA . THR A 1 200 ? -0.590 13.633 3.093 1.00 92.69 200 THR A CA 1
ATOM 1607 C C . THR A 1 200 ? 0.237 12.654 3.908 1.00 92.69 200 THR A C 1
ATOM 1609 O O . THR A 1 200 ? 0.855 13.081 4.877 1.00 92.69 200 THR A O 1
ATOM 1612 N N . LEU A 1 201 ? 0.239 11.372 3.534 1.00 95.62 201 LEU A N 1
ATOM 1613 C CA . LEU A 1 201 ? 0.995 10.321 4.235 1.00 95.62 201 LEU A CA 1
ATOM 1614 C C . LEU A 1 201 ? 1.988 9.576 3.333 1.00 95.62 201 LEU A C 1
ATOM 1616 O O . LEU A 1 201 ? 2.763 8.755 3.821 1.00 95.62 201 LEU A O 1
ATOM 1620 N N . VAL A 1 202 ? 1.998 9.877 2.033 1.00 94.94 202 VAL A N 1
ATOM 1621 C CA . VAL A 1 202 ? 2.933 9.308 1.054 1.00 94.94 202 VAL A CA 1
ATOM 1622 C C . VAL A 1 202 ? 3.493 10.426 0.179 1.00 94.94 202 VAL A C 1
ATOM 1624 O O . VAL A 1 202 ? 2.749 11.292 -0.297 1.00 94.94 202 VAL A O 1
ATOM 1627 N N . ILE A 1 203 ? 4.807 10.418 -0.032 1.00 92.50 203 ILE A N 1
ATOM 1628 C CA . ILE A 1 203 ? 5.452 11.169 -1.108 1.00 92.50 203 ILE A CA 1
ATOM 1629 C C . ILE A 1 203 ? 5.677 10.198 -2.267 1.00 92.50 203 ILE A C 1
ATOM 1631 O O . ILE A 1 203 ? 6.445 9.247 -2.133 1.00 92.50 203 ILE A O 1
ATOM 1635 N N . TYR A 1 204 ? 5.009 10.466 -3.384 1.00 89.56 204 TYR A N 1
ATOM 1636 C CA . TYR A 1 204 ? 5.080 9.673 -4.606 1.00 89.56 204 TYR A CA 1
ATOM 1637 C C . TYR A 1 204 ? 6.255 10.141 -5.475 1.00 89.56 204 TYR A C 1
ATOM 1639 O O . TYR A 1 204 ? 6.315 11.329 -5.826 1.00 89.56 204 TYR A O 1
ATOM 1647 N N . ARG A 1 205 ? 7.197 9.264 -5.838 1.00 87.69 205 ARG A N 1
ATOM 1648 C CA . ARG A 1 205 ? 8.344 9.641 -6.685 1.00 87.69 205 ARG A CA 1
ATOM 1649 C C . ARG A 1 205 ? 8.072 9.291 -8.145 1.00 87.69 205 ARG A C 1
ATOM 1651 O O . ARG A 1 205 ? 7.788 8.160 -8.502 1.00 87.69 205 ARG A O 1
ATOM 1658 N N . TYR A 1 206 ? 8.230 10.285 -9.015 1.00 81.88 206 TYR A N 1
ATOM 1659 C CA . TYR A 1 206 ? 8.153 10.095 -10.462 1.00 81.88 206 TYR A CA 1
ATOM 1660 C C . TYR A 1 206 ? 9.545 9.848 -11.039 1.00 81.88 206 TYR A C 1
ATOM 1662 O O . TYR A 1 206 ? 10.440 10.683 -10.888 1.00 81.88 206 TYR A O 1
ATOM 1670 N N . HIS A 1 207 ? 9.724 8.734 -11.747 1.00 84.06 207 HIS A N 1
ATOM 1671 C CA . HIS A 1 207 ? 10.953 8.438 -12.478 1.00 84.06 207 HIS A CA 1
ATOM 1672 C C . HIS A 1 207 ? 10.702 7.537 -13.697 1.00 84.06 207 HIS A C 1
ATOM 1674 O O . HIS A 1 207 ? 9.720 6.800 -13.716 1.00 84.06 207 HIS A O 1
ATOM 1680 N N . PRO A 1 208 ? 11.595 7.509 -14.705 1.00 82.25 208 PRO A N 1
ATOM 1681 C CA . PRO A 1 208 ? 11.369 6.753 -15.945 1.00 82.25 208 PRO A CA 1
ATOM 1682 C C . PRO A 1 208 ? 11.076 5.253 -15.769 1.00 82.25 208 PRO A C 1
ATOM 1684 O O . PRO A 1 208 ? 10.436 4.664 -16.629 1.00 82.25 208 PRO A O 1
ATOM 1687 N N . GLY A 1 209 ? 11.522 4.642 -14.666 1.00 82.00 209 GLY A N 1
ATOM 1688 C CA . GLY A 1 209 ? 11.262 3.234 -14.345 1.00 82.00 209 GLY A CA 1
ATOM 1689 C C . GLY A 1 209 ? 9.939 2.938 -13.625 1.00 82.00 209 GLY A C 1
ATOM 1690 O O . GLY A 1 209 ? 9.760 1.806 -13.193 1.00 82.00 209 GLY A O 1
ATOM 1691 N N . CYS A 1 210 ? 9.042 3.915 -13.430 1.00 83.81 210 CYS A N 1
ATOM 1692 C CA . CYS A 1 210 ? 7.773 3.667 -12.738 1.00 83.81 210 CYS A CA 1
ATOM 1693 C C . CYS A 1 210 ? 6.909 2.689 -13.550 1.00 83.81 210 CYS A C 1
ATOM 1695 O O . CYS A 1 210 ? 6.665 2.914 -14.739 1.00 83.81 210 CYS A O 1
ATOM 1697 N N . ALA A 1 211 ? 6.383 1.645 -12.900 1.00 80.69 211 ALA A N 1
ATOM 1698 C CA . ALA A 1 211 ? 5.540 0.635 -13.552 1.00 80.69 211 ALA A CA 1
ATOM 1699 C C . ALA A 1 211 ? 4.281 1.240 -14.205 1.00 80.69 211 ALA A C 1
ATOM 1701 O O . ALA A 1 211 ? 3.815 0.760 -15.240 1.00 80.69 211 ALA A O 1
ATOM 1702 N N . SER A 1 212 ? 3.784 2.349 -13.652 1.00 78.44 212 SER A N 1
ATOM 1703 C CA . SER A 1 212 ? 2.644 3.111 -14.165 1.00 78.44 212 SER A CA 1
ATOM 1704 C C . SER A 1 212 ? 2.845 3.643 -15.590 1.00 78.44 212 SER A C 1
ATOM 1706 O O . SER A 1 212 ? 1.865 3.784 -16.316 1.00 78.44 212 SER A O 1
ATOM 1708 N N . PHE A 1 213 ? 4.085 3.871 -16.044 1.00 79.31 213 PHE A N 1
ATOM 1709 C CA . PHE A 1 213 ? 4.362 4.253 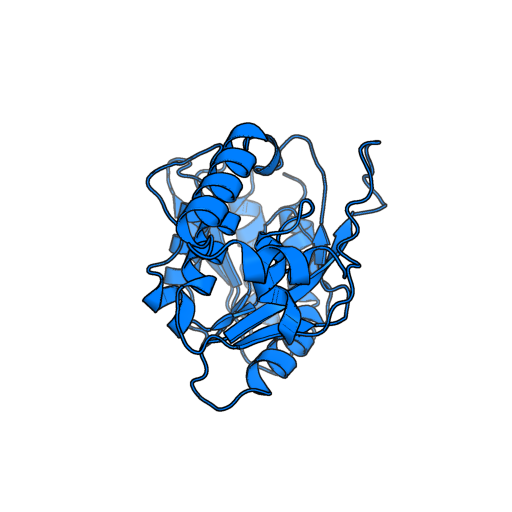-17.436 1.00 79.31 213 PHE A CA 1
ATOM 1710 C C . PHE A 1 213 ? 4.228 3.094 -18.430 1.00 79.31 213 PHE A C 1
ATOM 1712 O O . PHE A 1 213 ? 4.102 3.335 -19.629 1.00 79.31 213 PHE A O 1
ATOM 1719 N N . GLY A 1 214 ? 4.220 1.847 -17.950 1.00 78.12 214 GLY A N 1
ATOM 1720 C CA . GLY A 1 214 ? 3.932 0.672 -18.770 1.00 78.12 214 GLY A CA 1
ATOM 1721 C C . GLY A 1 214 ? 2.439 0.466 -19.041 1.00 78.12 214 GLY A C 1
ATOM 1722 O O . GLY A 1 214 ? 2.087 -0.294 -19.941 1.00 78.12 214 GLY A O 1
ATOM 1723 N N . VAL A 1 215 ? 1.553 1.127 -18.288 1.00 80.75 215 VAL A N 1
ATOM 1724 C CA . VAL A 1 215 ? 0.100 1.010 -18.457 1.00 80.75 215 VAL A CA 1
ATOM 1725 C C . VAL A 1 215 ? -0.384 2.048 -19.466 1.00 80.75 215 VAL A C 1
ATOM 1727 O O . VAL A 1 215 ? -0.303 3.252 -19.232 1.00 80.75 215 VAL A O 1
ATOM 1730 N N . SER A 1 216 ? -0.928 1.589 -20.594 1.00 82.94 216 SER A N 1
ATOM 1731 C CA . SER A 1 216 ? -1.477 2.508 -21.597 1.00 82.94 216 SER A CA 1
ATOM 1732 C C . SER A 1 216 ? -2.780 3.166 -21.126 1.00 82.94 216 SER A C 1
ATOM 1734 O O . SER A 1 216 ? -3.619 2.531 -20.481 1.00 82.94 216 SER A O 1
ATOM 1736 N N . GLU A 1 217 ? -3.002 4.420 -21.528 1.00 81.31 217 GLU A N 1
ATOM 1737 C CA . GLU A 1 217 ? -4.263 5.127 -21.259 1.00 81.31 217 GLU A CA 1
ATOM 1738 C C . GLU A 1 217 ? -5.478 4.370 -21.809 1.00 81.31 217 GLU A C 1
ATOM 1740 O O . GLU A 1 217 ? -6.516 4.325 -21.156 1.00 81.31 217 GLU A O 1
ATOM 1745 N N . ASN A 1 218 ? -5.334 3.693 -22.955 1.00 83.25 218 ASN A N 1
ATOM 1746 C CA . ASN A 1 218 ? -6.394 2.874 -23.547 1.00 83.25 218 ASN A CA 1
ATOM 1747 C C . ASN A 1 218 ? -6.825 1.718 -22.634 1.00 83.25 218 ASN A C 1
ATOM 1749 O O . ASN A 1 218 ? -8.014 1.422 -22.549 1.00 83.25 218 ASN A O 1
ATOM 1753 N N . VAL A 1 219 ? -5.889 1.074 -21.926 1.00 83.62 219 VAL A N 1
ATOM 1754 C CA . VAL A 1 219 ? -6.219 0.005 -20.965 1.00 83.62 219 VAL A CA 1
ATOM 1755 C C . VAL A 1 219 ? -7.038 0.572 -19.806 1.00 83.62 219 VAL A C 1
ATOM 1757 O O . VAL A 1 219 ? -8.093 0.026 -19.476 1.00 83.62 219 VAL A O 1
ATOM 1760 N N . ILE A 1 220 ? -6.609 1.707 -19.246 1.00 83.44 220 ILE A N 1
ATOM 1761 C CA . ILE A 1 220 ? -7.336 2.400 -18.173 1.00 83.44 220 ILE A CA 1
ATOM 1762 C C . ILE A 1 220 ? -8.728 2.822 -18.661 1.00 83.44 220 ILE A C 1
ATOM 1764 O O . ILE A 1 220 ? -9.718 2.624 -17.949 1.00 83.44 220 ILE A O 1
ATOM 1768 N N . TRP A 1 221 ? -8.832 3.358 -19.882 1.00 82.25 221 TRP A N 1
ATOM 1769 C CA . TRP A 1 221 ? -10.115 3.781 -20.435 1.00 82.25 221 TRP A CA 1
ATOM 1770 C C . TRP A 1 221 ? -11.069 2.620 -20.662 1.00 82.25 221 TRP A C 1
ATOM 1772 O O . TRP A 1 221 ? -12.224 2.697 -20.249 1.00 82.25 221 TRP A O 1
ATOM 1782 N N . ASN A 1 222 ? -10.588 1.523 -21.244 1.00 85.75 222 ASN A N 1
ATOM 1783 C CA . ASN A 1 222 ? -11.397 0.332 -21.472 1.00 85.75 222 ASN A CA 1
ATOM 1784 C C . ASN A 1 222 ? -11.931 -0.255 -20.159 1.00 85.75 222 ASN A C 1
ATOM 1786 O O . ASN A 1 222 ? -13.088 -0.670 -20.099 1.00 85.75 222 ASN A O 1
ATOM 1790 N N . MET A 1 223 ? -11.133 -0.245 -19.085 1.00 85.06 223 MET A N 1
ATOM 1791 C CA . MET A 1 223 ? -11.591 -0.684 -17.763 1.00 85.06 223 MET A CA 1
ATOM 1792 C C . MET A 1 223 ? -12.691 0.215 -17.196 1.00 85.06 223 MET A C 1
ATOM 1794 O O . MET A 1 223 ? -13.703 -0.290 -16.707 1.00 85.06 223 MET A O 1
ATOM 1798 N N . ARG A 1 224 ? -12.525 1.538 -17.296 1.00 82.94 224 ARG A N 1
ATOM 1799 C CA . ARG A 1 224 ? -13.531 2.514 -16.849 1.00 82.94 224 ARG A CA 1
ATOM 1800 C C . ARG A 1 224 ? -14.829 2.395 -17.649 1.00 82.94 224 ARG A C 1
ATOM 1802 O O . ARG A 1 224 ? -15.897 2.324 -17.051 1.00 82.94 224 ARG A O 1
ATOM 1809 N N . LEU A 1 225 ? -14.742 2.297 -18.978 1.00 83.00 225 LEU A N 1
ATOM 1810 C CA . LEU A 1 225 ? -15.899 2.100 -19.858 1.00 83.00 225 LEU A CA 1
ATOM 1811 C C . LEU A 1 225 ? -16.617 0.782 -19.555 1.00 83.00 225 LEU A C 1
ATOM 1813 O O . LEU A 1 225 ? -17.830 0.774 -19.385 1.00 83.00 225 LEU A O 1
ATOM 1817 N N . SER A 1 226 ? -15.879 -0.320 -19.400 1.00 83.94 226 SER A N 1
ATOM 1818 C CA . SER A 1 226 ? -16.456 -1.617 -19.025 1.00 83.94 226 SER A CA 1
ATOM 1819 C C . SER A 1 226 ? -17.213 -1.540 -17.693 1.00 83.94 226 SER A C 1
ATOM 1821 O O . SER A 1 226 ? -18.322 -2.064 -17.576 1.00 83.94 226 SER A O 1
ATOM 1823 N N . ARG A 1 227 ? -16.657 -0.841 -16.693 1.00 81.88 227 ARG A N 1
ATOM 1824 C CA . ARG A 1 227 ? -17.316 -0.618 -15.397 1.00 81.88 227 ARG A CA 1
ATOM 1825 C C . ARG A 1 227 ? -18.562 0.258 -15.537 1.00 81.88 227 ARG A C 1
ATOM 1827 O O . ARG A 1 227 ? -19.588 -0.095 -14.961 1.00 81.88 227 ARG A O 1
ATOM 1834 N N . LEU A 1 228 ? -18.493 1.353 -16.297 1.00 80.62 228 LEU A N 1
ATOM 1835 C CA . LEU A 1 228 ? -19.643 2.212 -16.593 1.00 80.62 228 LEU A CA 1
ATOM 1836 C C . LEU A 1 228 ? -20.765 1.409 -17.257 1.00 80.62 228 LEU A C 1
ATOM 1838 O O . LEU A 1 228 ? -21.878 1.415 -16.753 1.00 80.62 228 LEU A O 1
ATOM 1842 N N . CYS A 1 229 ? -20.474 0.635 -18.305 1.00 80.75 229 CYS A N 1
ATOM 1843 C CA . CYS A 1 229 ? -21.474 -0.187 -18.990 1.00 80.75 229 CYS A CA 1
ATOM 1844 C C . CYS A 1 229 ? -22.118 -1.240 -18.075 1.00 80.75 229 CYS A C 1
ATOM 1846 O O . CYS A 1 229 ? -23.316 -1.476 -18.176 1.00 80.75 229 CYS A O 1
ATOM 1848 N N . LYS A 1 230 ? -21.350 -1.861 -17.169 1.00 79.88 230 LYS A N 1
ATOM 1849 C CA . LYS A 1 230 ? -21.871 -2.864 -16.221 1.00 79.88 230 LYS A CA 1
ATOM 1850 C C . LYS A 1 230 ? -22.766 -2.281 -15.125 1.00 79.88 230 LYS A C 1
ATOM 1852 O O . LYS A 1 230 ? -23.599 -3.008 -14.600 1.00 79.88 230 LYS A O 1
ATOM 1857 N N . ASN A 1 231 ? -22.554 -1.020 -14.747 1.00 74.50 231 ASN A N 1
ATOM 1858 C CA . ASN A 1 231 ? -23.266 -0.368 -13.641 1.00 74.50 231 ASN A CA 1
ATOM 1859 C C . ASN A 1 231 ? -24.185 0.766 -14.103 1.00 74.50 231 ASN A C 1
ATOM 1861 O O . ASN A 1 231 ? -24.764 1.449 -13.262 1.00 74.50 231 ASN A O 1
ATOM 1865 N N . CYS A 1 232 ? -24.306 0.986 -15.414 1.00 60.75 232 CYS A N 1
ATOM 1866 C CA . CYS A 1 232 ? -25.256 1.938 -15.961 1.00 60.75 232 CYS A CA 1
ATOM 1867 C C . CYS A 1 232 ? -26.658 1.453 -15.579 1.00 60.75 232 CYS A C 1
ATOM 1869 O O . CYS A 1 232 ? -27.021 0.329 -15.946 1.00 60.75 232 CYS A O 1
ATOM 1871 N N . PRO A 1 233 ? -27.443 2.244 -14.828 1.00 53.12 233 PRO A N 1
ATOM 1872 C CA . PRO A 1 233 ? -28.839 1.917 -14.623 1.00 53.12 233 PRO A CA 1
ATOM 1873 C C . PRO A 1 233 ? -29.495 1.835 -16.001 1.00 53.12 233 PRO A C 1
ATOM 1875 O O . PRO A 1 233 ? -29.311 2.721 -16.833 1.00 53.12 233 PRO A O 1
ATOM 1878 N N . THR A 1 234 ? -30.278 0.790 -16.253 1.00 52.00 234 THR A N 1
ATOM 1879 C CA . THR A 1 234 ? -31.111 0.702 -17.463 1.00 52.00 234 THR A CA 1
ATOM 1880 C C . THR A 1 234 ? -32.111 1.864 -17.574 1.00 52.00 234 THR A C 1
ATOM 1882 O O . THR A 1 234 ? -32.654 2.083 -18.652 1.00 52.00 234 THR A O 1
ATOM 1885 N N . ASP A 1 235 ? -32.300 2.632 -16.492 1.00 46.94 235 ASP A N 1
ATOM 1886 C CA . ASP A 1 235 ? -33.050 3.887 -16.443 1.00 46.94 235 ASP A CA 1
ATOM 1887 C C . ASP A 1 235 ? -32.134 5.123 -16.467 1.00 46.94 235 ASP A C 1
ATOM 1889 O O . ASP A 1 235 ? -31.529 5.515 -15.464 1.00 46.94 235 ASP A O 1
ATOM 1893 N N . MET A 1 236 ? -32.103 5.789 -17.623 1.00 46.84 236 MET A N 1
ATOM 1894 C CA . MET A 1 236 ? -31.395 7.053 -17.876 1.00 46.84 236 MET A CA 1
ATOM 1895 C C . MET A 1 236 ? -31.880 8.237 -17.012 1.00 46.84 236 MET A C 1
ATOM 1897 O O . MET A 1 236 ? -31.161 9.229 -16.891 1.00 46.84 236 MET A O 1
ATOM 1901 N N . GLU A 1 237 ? -33.053 8.153 -16.372 1.00 42.12 237 GLU A N 1
ATOM 1902 C CA . GLU A 1 237 ? -33.586 9.229 -15.515 1.00 42.12 237 GLU A CA 1
ATOM 1903 C C . GLU A 1 237 ? -32.709 9.512 -14.284 1.00 42.12 237 GLU A C 1
ATOM 1905 O O . GLU A 1 237 ? -32.588 10.662 -13.860 1.00 42.12 237 GLU A O 1
ATOM 1910 N N . ASN A 1 238 ? -32.017 8.502 -13.745 1.00 42.62 238 ASN A N 1
ATOM 1911 C CA . ASN A 1 238 ? -31.117 8.696 -12.603 1.00 42.62 238 ASN A CA 1
ATOM 1912 C C . ASN A 1 238 ? -29.774 9.337 -12.991 1.00 42.62 238 ASN A C 1
ATOM 1914 O O . ASN A 1 238 ? -29.131 9.969 -12.151 1.00 42.62 238 ASN A O 1
ATOM 1918 N N . PHE A 1 239 ? -29.359 9.227 -14.258 1.00 41.25 239 PHE A N 1
ATOM 1919 C CA . PHE A 1 239 ? -28.081 9.763 -14.738 1.00 41.25 239 PHE A CA 1
ATOM 1920 C C . PHE A 1 239 ? -28.107 11.298 -14.836 1.00 41.25 239 PHE A C 1
ATOM 1922 O O . PHE A 1 239 ? -27.141 11.966 -14.470 1.00 41.25 239 PHE A O 1
ATOM 1929 N N . HIS A 1 240 ? -29.252 11.885 -15.208 1.00 42.41 240 HIS A N 1
ATOM 1930 C CA . HIS A 1 240 ? -29.423 13.343 -15.258 1.00 42.41 240 HIS A CA 1
ATOM 1931 C C . HIS A 1 240 ? -29.336 14.037 -13.890 1.00 42.41 240 HIS A C 1
ATOM 1933 O O . HIS A 1 240 ? -29.026 15.228 -13.826 1.00 42.41 240 HIS A O 1
ATOM 1939 N N . ASN A 1 241 ? -29.541 13.307 -12.791 1.00 42.38 241 ASN A N 1
ATOM 1940 C CA . ASN A 1 241 ? -29.357 13.845 -11.443 1.00 42.38 241 ASN A CA 1
ATOM 1941 C C . ASN A 1 241 ? -27.894 13.800 -10.962 1.00 42.38 241 ASN A C 1
ATOM 1943 O O . ASN A 1 241 ? -27.575 14.459 -9.973 1.00 42.38 241 ASN A O 1
ATOM 1947 N N . MET A 1 242 ? -27.001 13.075 -11.651 1.00 40.66 242 MET A N 1
ATOM 1948 C CA . MET A 1 242 ? -25.566 13.024 -11.332 1.00 40.66 242 MET A CA 1
ATOM 1949 C C . MET A 1 242 ? -24.760 14.164 -11.972 1.00 40.66 242 MET A C 1
ATOM 1951 O O . MET A 1 242 ? -23.771 14.587 -11.387 1.00 40.66 242 MET A O 1
ATOM 1955 N N . GLU A 1 243 ? -25.181 14.703 -13.121 1.00 32.25 243 GLU A N 1
ATOM 1956 C CA . GLU A 1 243 ? -24.446 15.765 -13.843 1.00 32.25 243 GLU A CA 1
ATOM 1957 C C . GLU A 1 243 ? -24.656 17.186 -13.287 1.00 32.25 243 GLU A C 1
ATOM 1959 O O . GLU A 1 243 ? -24.054 18.141 -13.775 1.00 32.25 243 GLU A O 1
ATOM 1964 N N . ARG A 1 244 ? -25.494 17.359 -12.256 1.00 34.50 244 ARG A N 1
ATOM 1965 C CA . ARG A 1 244 ? -25.709 18.659 -11.593 1.00 34.50 244 ARG A CA 1
ATOM 1966 C C . ARG A 1 244 ? -24.809 18.907 -10.369 1.00 34.50 244 ARG A C 1
ATOM 1968 O O . ARG A 1 244 ? -25.110 19.824 -9.606 1.00 34.50 244 ARG A O 1
ATOM 1975 N N . TRP A 1 245 ? -23.730 18.139 -10.176 1.00 35.16 245 TRP A N 1
ATOM 1976 C CA . TRP A 1 245 ? -22.875 18.209 -8.978 1.00 35.16 245 TRP A CA 1
ATOM 1977 C C . TRP A 1 245 ? -21.380 18.252 -9.277 1.00 35.16 245 TRP A C 1
ATOM 1979 O O . TRP A 1 245 ? -20.893 17.358 -10.002 1.00 35.16 245 TRP A O 1
#

pLDDT: mean 86.2, std 16.21, range [32.25, 98.62]

Secondary structure (DSSP, 8-state):
--HHHHHHHHHHT---SS--EEEEEE-S--STHHHHHHHHHHHHHHTT-EEEEEE-SS---HHHHHHHHHHT---SEEE---TTSEE-TTHHHHHHHHHTTSPTT-EEEEEEEEEE-GGG--SS----------GGGTTTGGGSTT--SS-TTS-EEEHHHHHHTTSS--S--SS--HHHHHHHHHTTSTTEEEEEEEEEEEEEPP-TT-GGGGS-HHHHHHHHHHHHHHH--S-GGGTTTTTT-

Organism: Parelaphostrongylus tenuis (NCBI:txid148309)

Solvent-accessible surface area (backbone atoms only — not comparable to full-atom values): 14186 Å² total; per-residue (Å²): 114,88,37,44,63,56,20,52,54,29,55,73,54,50,54,55,96,69,92,61,70,47,54,46,43,42,46,35,74,91,58,66,57,64,67,52,54,60,67,43,34,65,59,34,48,77,69,74,25,55,56,45,79,50,75,44,92,56,68,47,29,70,34,38,27,51,42,57,18,52,72,75,51,82,63,72,54,46,71,51,74,54,54,61,29,35,53,39,38,52,35,66,39,55,50,47,56,57,60,64,71,47,66,89,90,57,33,34,43,31,20,32,24,33,34,49,38,80,91,58,72,65,93,79,64,81,65,58,49,79,71,90,72,62,51,88,50,58,80,58,26,57,79,43,99,86,37,54,73,73,43,82,51,44,36,38,29,24,39,67,45,42,57,76,62,65,52,45,61,57,92,61,45,71,48,62,65,41,61,64,52,45,52,54,56,53,73,70,46,83,80,54,49,58,40,65,44,97,43,74,30,35,37,42,58,76,56,95,83,44,68,71,78,52,36,51,69,66,59,56,47,52,52,45,50,54,50,48,67,73,66,54,64,95,56,66,75,64,56,68,69,57,76,78,113